Protein AF-A0A969G5J2-F1 (afdb_monomer_lite)

Sequence (304 aa):
MDTQKLTNYTLMGMFAFGSSTLIGLMVVGELSESLWFGVLNVPSTLVGVRLLEERVWYKDSHRLHRLNDKVTELEKLELQVYQSLESAHNLKEELEERTIYLNNECNYHLTKIQRISSHRHKLYQELETLQRSNQREQQTYERRLKEVAELEKRQAEINLQLSMKSAIAQTGETPHQIKELGHQLYLKQKQHQNLRQKFLALQKVKTKLEEDKLQLEEKVTDLQSREDQLKLTITNLQKKHLEMSTQVIKNHATLSQLANKITATEEHKTKITQDIRTLQQRKNSLLAEVKRHREKLDQIKASI

Secondary structure (DSSP, 8-state):
--HHHHHHHHHHHHHHHHHHHHHHHHHH--HHHHHHHHHHHHHHHHHHHHHHHHHHHHHHHHHHHHHHHHHHHHHHHHHHHHHHHHHHHHHHHHHHHHHHHHHHHHHHHHHHHHHHHHHHHHHHHHHHHHHHHHHHHHHHHHHHHHHHHHHHHHHHHHHHHHHHHHHHTTS---HHHHHHHHHHHHHHHHHHHHHHHHHHHHHHHHHHHHHHHHHHHHHHHHHHHHHHHHHHHHHHHHHHHHHHHHHHHHHHHHHHHHHHHHHHHHHHHHHHHHHHHHHHHHHHHHHHHHHHHHHHHHHHHH--

Radius of gyration: 62.91 Å; chains: 1; bounding box: 118×32×184 Å

Structure (mmCIF, N/CA/C/O backbone):
data_AF-A0A969G5J2-F1
#
_entry.id   AF-A0A969G5J2-F1
#
loop_
_atom_site.group_PDB
_atom_site.id
_atom_site.type_symbol
_atom_site.label_atom_id
_atom_site.label_alt_id
_atom_site.label_comp_id
_atom_site.label_asym_id
_atom_site.label_entity_id
_atom_site.label_seq_id
_atom_site.pdbx_PDB_ins_code
_atom_site.Cartn_x
_atom_site.Cartn_y
_atom_site.Cartn_z
_atom_site.occupancy
_atom_site.B_iso_or_equiv
_atom_site.auth_seq_id
_atom_site.auth_comp_id
_atom_site.auth_asym_id
_atom_site.auth_atom_id
_atom_site.pdbx_PDB_model_num
ATOM 1 N N . MET A 1 1 ? 55.473 17.913 -61.647 1.00 51.41 1 MET A N 1
ATOM 2 C CA . MET A 1 1 ? 54.773 17.003 -62.575 1.00 51.41 1 MET A CA 1
ATOM 3 C C . MET A 1 1 ? 55.454 15.657 -62.418 1.00 51.41 1 MET A C 1
ATOM 5 O O . MET A 1 1 ? 56.653 15.602 -62.657 1.00 51.41 1 MET A O 1
ATOM 9 N N . ASP A 1 2 ? 54.761 14.651 -61.879 1.00 60.97 2 ASP A N 1
ATOM 10 C CA . ASP A 1 2 ? 55.379 13.356 -61.555 1.00 60.97 2 ASP A CA 1
ATOM 11 C C . ASP A 1 2 ? 56.079 12.788 -62.791 1.00 60.97 2 ASP A C 1
ATOM 13 O O . ASP A 1 2 ? 55.444 12.620 -63.835 1.00 60.97 2 ASP A O 1
ATOM 17 N N . THR A 1 3 ? 57.376 12.501 -62.682 1.00 65.50 3 THR A N 1
ATOM 18 C CA . THR A 1 3 ? 58.204 11.988 -63.787 1.00 65.50 3 THR A CA 1
ATOM 19 C C . THR A 1 3 ? 57.594 10.731 -64.405 1.00 65.50 3 THR A C 1
ATOM 21 O O . THR A 1 3 ? 57.566 10.596 -65.623 1.00 65.50 3 THR A O 1
ATOM 24 N N . GLN A 1 4 ? 56.965 9.885 -63.585 1.00 63.62 4 GLN A N 1
ATOM 25 C CA . GLN A 1 4 ? 56.206 8.722 -64.042 1.00 63.62 4 GLN A CA 1
ATOM 26 C C . GLN A 1 4 ? 55.034 9.082 -64.962 1.00 63.62 4 GLN A C 1
ATOM 28 O O . GLN A 1 4 ? 54.790 8.380 -65.936 1.00 63.62 4 GLN A O 1
ATOM 33 N N . LYS A 1 5 ? 54.286 10.162 -64.706 1.00 61.16 5 LYS A N 1
ATOM 34 C CA . LYS A 1 5 ? 53.154 10.537 -65.572 1.00 61.16 5 LYS A CA 1
ATOM 35 C C . LYS A 1 5 ? 53.639 10.940 -66.960 1.00 61.16 5 LYS A C 1
ATOM 37 O O . LYS A 1 5 ? 53.034 10.540 -67.948 1.00 61.16 5 LYS A O 1
ATOM 42 N N . LEU A 1 6 ? 54.747 11.676 -67.033 1.00 73.06 6 LEU A N 1
ATOM 43 C CA . LEU A 1 6 ? 55.328 12.104 -68.303 1.00 73.06 6 LEU A CA 1
ATOM 44 C C . LEU A 1 6 ? 55.792 10.906 -69.148 1.00 73.06 6 LEU A C 1
ATOM 46 O O . LEU A 1 6 ? 55.492 10.861 -70.340 1.00 73.06 6 LEU A O 1
ATOM 50 N N . THR A 1 7 ? 56.438 9.912 -68.530 1.00 74.25 7 THR A N 1
ATOM 51 C CA . THR A 1 7 ? 56.872 8.683 -69.216 1.00 74.25 7 THR A CA 1
ATOM 52 C C . THR A 1 7 ? 55.688 7.920 -69.807 1.00 74.25 7 THR A C 1
ATOM 54 O O . THR A 1 7 ? 55.703 7.557 -70.979 1.00 74.25 7 THR A O 1
ATOM 57 N N . ASN A 1 8 ? 54.596 7.805 -69.050 1.00 71.50 8 ASN A N 1
ATOM 58 C CA . ASN A 1 8 ? 53.397 7.101 -69.502 1.00 71.50 8 ASN A CA 1
ATOM 59 C C . ASN A 1 8 ? 52.667 7.777 -70.652 1.00 71.50 8 ASN A C 1
ATOM 61 O O . ASN A 1 8 ? 52.218 7.111 -71.583 1.00 71.50 8 ASN A O 1
ATOM 65 N N . TYR A 1 9 ? 52.569 9.104 -70.603 1.00 71.94 9 TYR A N 1
ATOM 66 C CA . TYR A 1 9 ? 52.009 9.878 -71.703 1.00 71.94 9 TYR A CA 1
ATOM 67 C C . TYR A 1 9 ? 52.861 9.769 -72.965 1.00 71.94 9 TYR A C 1
ATOM 69 O O . TYR A 1 9 ? 52.320 9.676 -74.067 1.00 71.94 9 TYR A O 1
ATOM 77 N N . THR A 1 10 ? 54.181 9.727 -72.794 1.00 74.38 10 THR A N 1
ATOM 78 C CA . THR A 1 10 ? 55.126 9.595 -73.901 1.00 74.38 10 THR A CA 1
ATOM 79 C C . THR A 1 10 ? 54.985 8.234 -74.574 1.00 74.38 10 THR A C 1
ATOM 81 O O . THR A 1 10 ? 54.811 8.191 -75.792 1.00 74.38 10 THR A O 1
ATOM 84 N N . LEU A 1 11 ? 54.959 7.129 -73.820 1.00 78.31 11 LEU A N 1
ATOM 85 C CA . LEU A 1 11 ? 54.871 5.816 -74.457 1.00 78.31 11 LEU A CA 1
ATOM 86 C C . LEU A 1 11 ? 53.452 5.439 -74.914 1.00 78.31 11 LEU A C 1
ATOM 88 O O . LEU A 1 11 ? 53.325 4.838 -75.978 1.00 78.31 11 LEU A O 1
ATOM 92 N N . MET A 1 12 ? 52.372 5.900 -74.269 1.00 73.31 12 MET A N 1
ATOM 93 C CA . MET A 1 12 ? 51.031 5.829 -74.884 1.00 73.31 12 MET A CA 1
ATOM 94 C C . MET A 1 12 ? 50.962 6.607 -76.206 1.00 73.31 12 MET A C 1
ATOM 96 O O . MET A 1 12 ? 50.370 6.120 -77.168 1.00 73.31 12 MET A O 1
ATOM 100 N N . GLY A 1 13 ? 51.600 7.782 -76.281 1.00 72.38 13 GLY A N 1
ATOM 101 C CA . GLY A 1 13 ? 51.734 8.547 -77.522 1.00 72.38 13 GLY A CA 1
ATOM 102 C C . GLY A 1 13 ? 52.495 7.772 -78.599 1.00 72.38 13 GLY A C 1
ATOM 103 O O . GLY A 1 13 ? 52.029 7.678 -79.731 1.00 72.38 13 GLY A O 1
ATOM 104 N N . MET A 1 14 ? 53.612 7.136 -78.242 1.00 75.50 14 MET A N 1
ATOM 105 C CA . MET A 1 14 ? 54.379 6.286 -79.161 1.00 75.50 14 MET A CA 1
ATOM 106 C C . MET A 1 14 ? 53.588 5.054 -79.620 1.00 75.50 14 MET A C 1
ATOM 108 O O . MET A 1 14 ? 53.649 4.690 -80.793 1.00 75.50 14 MET A O 1
ATOM 112 N N . PHE A 1 15 ? 52.804 4.434 -78.737 1.00 76.38 15 PHE A N 1
ATOM 113 C CA . PHE A 1 15 ? 51.987 3.265 -79.067 1.00 76.38 15 PHE A CA 1
ATOM 114 C C . PHE A 1 15 ? 50.809 3.628 -79.982 1.00 76.38 15 PHE A C 1
ATOM 116 O O . PHE A 1 15 ? 50.532 2.926 -80.957 1.00 76.38 15 PHE A O 1
ATOM 123 N N . ALA A 1 16 ? 50.141 4.754 -79.718 1.00 72.31 16 ALA A N 1
ATOM 124 C CA . ALA A 1 16 ? 49.082 5.290 -80.572 1.00 72.31 16 ALA A CA 1
ATOM 125 C C . ALA A 1 16 ? 49.618 5.704 -81.950 1.00 72.31 16 ALA A C 1
ATOM 127 O O . ALA A 1 16 ? 48.997 5.396 -82.969 1.00 72.31 16 ALA A O 1
ATOM 128 N N . PHE A 1 17 ? 50.797 6.332 -81.987 1.00 73.31 17 PHE A N 1
ATOM 129 C CA . PHE A 1 17 ? 51.507 6.654 -83.221 1.00 73.31 17 PHE A CA 1
ATOM 130 C C . PHE A 1 17 ? 51.833 5.391 -84.022 1.00 73.31 17 PHE A C 1
ATOM 132 O O . PHE A 1 17 ? 51.473 5.295 -85.193 1.00 73.31 17 PHE A O 1
ATOM 139 N N . GLY A 1 18 ? 52.468 4.400 -83.388 1.00 72.19 18 GLY A N 1
ATOM 140 C CA . GLY A 1 18 ? 52.904 3.168 -84.043 1.00 72.19 18 GLY A CA 1
ATOM 141 C C . GLY A 1 18 ? 51.739 2.345 -84.585 1.00 72.19 18 GLY A C 1
ATOM 142 O O . GLY A 1 18 ? 51.756 1.949 -85.747 1.00 72.19 18 GLY A O 1
ATOM 143 N N . SER A 1 19 ? 50.690 2.149 -83.782 1.00 77.50 19 SER A N 1
ATOM 144 C CA . SER A 1 19 ? 49.494 1.409 -84.209 1.00 77.50 19 SER A CA 1
ATOM 145 C C . SER A 1 19 ? 48.727 2.127 -85.324 1.00 77.50 19 SER A C 1
ATOM 147 O O . SER A 1 19 ? 48.340 1.489 -86.300 1.00 77.50 19 SER A O 1
ATOM 149 N N . SER A 1 20 ? 48.573 3.452 -85.242 1.00 74.19 20 SER A N 1
ATOM 150 C CA . SER A 1 20 ? 47.891 4.241 -86.279 1.00 74.19 20 SER A CA 1
ATOM 151 C C . SER A 1 20 ? 48.678 4.295 -87.583 1.00 74.19 20 SER A C 1
ATOM 153 O O . SER A 1 20 ? 48.086 4.197 -88.653 1.00 74.19 20 SER A O 1
ATOM 155 N N . THR A 1 21 ? 50.006 4.397 -87.502 1.00 69.81 21 THR A N 1
ATOM 156 C CA . THR A 1 21 ? 50.885 4.364 -88.679 1.00 69.81 21 THR A CA 1
ATOM 157 C C . THR A 1 21 ? 50.814 2.998 -89.353 1.00 69.81 21 THR A C 1
ATOM 159 O O . THR A 1 21 ? 50.682 2.922 -90.566 1.00 69.81 21 THR A O 1
ATOM 162 N N . LEU A 1 22 ? 50.817 1.906 -88.581 1.00 71.25 22 LEU A N 1
ATOM 163 C CA . LEU A 1 22 ? 50.739 0.548 -89.123 1.00 71.25 22 LEU A CA 1
ATOM 164 C C . LEU A 1 22 ? 49.384 0.262 -89.793 1.00 71.25 22 LEU A C 1
ATOM 166 O O . LEU A 1 22 ? 49.342 -0.340 -90.863 1.00 71.25 22 LEU A O 1
ATOM 170 N N . ILE A 1 23 ? 48.285 0.749 -89.209 1.00 75.31 23 ILE A N 1
ATOM 171 C CA . ILE A 1 23 ? 46.948 0.673 -89.818 1.00 75.31 23 ILE A CA 1
ATOM 172 C C . ILE A 1 23 ? 46.877 1.547 -91.077 1.00 75.31 23 ILE A C 1
ATOM 174 O O . ILE A 1 23 ? 46.410 1.080 -92.112 1.00 75.31 23 ILE A O 1
ATOM 178 N N . GLY A 1 24 ? 47.380 2.784 -91.023 1.00 68.75 24 GLY A N 1
ATOM 179 C CA . GLY A 1 24 ? 47.449 3.674 -92.184 1.00 68.75 24 GLY A CA 1
ATOM 180 C C . GLY A 1 24 ? 48.256 3.065 -93.331 1.00 68.75 24 GLY A C 1
ATOM 181 O O . GLY A 1 24 ? 47.851 3.160 -94.485 1.00 68.75 24 GLY A O 1
ATOM 182 N N . LEU A 1 25 ? 49.341 2.355 -93.012 1.00 70.12 25 LEU A N 1
ATOM 183 C CA . LEU A 1 25 ? 50.179 1.662 -93.986 1.00 70.12 25 LEU A CA 1
ATOM 184 C C . LEU A 1 25 ? 49.438 0.492 -94.648 1.00 70.12 25 LEU A C 1
ATOM 186 O O . LEU A 1 25 ? 49.569 0.294 -95.850 1.00 70.12 25 LEU A O 1
ATOM 190 N N . MET A 1 26 ? 48.628 -0.257 -93.893 1.00 76.50 26 MET A N 1
ATOM 191 C CA . MET A 1 26 ? 47.808 -1.341 -94.451 1.00 76.50 26 MET A CA 1
ATOM 192 C C . MET A 1 26 ? 46.640 -0.845 -95.309 1.00 76.50 26 MET A C 1
ATOM 194 O O . MET A 1 26 ? 46.226 -1.549 -96.225 1.00 76.50 26 MET A O 1
ATOM 198 N N . VAL A 1 27 ? 46.092 0.335 -95.010 1.00 76.12 27 VAL A N 1
ATOM 199 C CA . VAL A 1 27 ? 44.908 0.873 -95.701 1.00 76.12 27 VAL A CA 1
ATOM 200 C C . VAL A 1 27 ? 45.281 1.691 -96.938 1.00 76.12 27 VAL A C 1
ATOM 202 O O . VAL A 1 27 ? 44.603 1.590 -97.956 1.00 76.12 27 VAL A O 1
ATOM 205 N N . VAL A 1 28 ? 46.339 2.498 -96.856 1.00 76.00 28 VAL A N 1
ATOM 206 C CA . VAL A 1 28 ? 46.717 3.473 -97.895 1.00 76.00 28 VAL A CA 1
ATOM 207 C C . VAL A 1 28 ? 47.939 3.009 -98.696 1.00 76.00 28 VAL A C 1
ATOM 209 O O . VAL A 1 28 ? 48.133 3.436 -99.828 1.00 76.00 28 VAL A O 1
ATOM 212 N N . GLY A 1 29 ? 48.757 2.101 -98.152 1.00 63.03 29 GLY A N 1
ATOM 213 C CA . GLY A 1 29 ? 49.922 1.521 -98.834 1.00 63.03 29 GLY A CA 1
ATOM 214 C C . GLY A 1 29 ? 51.148 2.439 -98.926 1.00 63.03 29 GLY A C 1
ATOM 215 O O . GLY A 1 29 ? 52.261 1.942 -99.092 1.00 63.03 29 GLY A O 1
ATOM 216 N N . GLU A 1 30 ? 50.982 3.755 -98.761 1.00 76.25 30 GLU A N 1
ATOM 217 C CA . GLU A 1 30 ? 52.069 4.736 -98.805 1.00 76.25 30 GLU A CA 1
ATOM 218 C C . GLU A 1 30 ? 52.538 5.175 -97.408 1.00 76.25 30 GLU A C 1
ATOM 220 O O . GLU A 1 30 ? 51.765 5.611 -96.549 1.00 76.25 30 GLU A O 1
ATOM 225 N N . LEU A 1 31 ? 53.855 5.091 -97.185 1.00 73.44 31 LEU A N 1
ATOM 226 C CA . LEU A 1 31 ? 54.477 5.373 -95.889 1.00 73.44 31 LEU A CA 1
ATOM 227 C C . LEU A 1 31 ? 54.288 6.836 -95.458 1.00 73.44 31 LEU A C 1
ATOM 229 O O . LEU A 1 31 ? 53.987 7.091 -94.293 1.00 73.44 31 LEU A O 1
ATOM 233 N N . SER A 1 32 ? 54.411 7.791 -96.382 1.00 74.69 32 SER A N 1
ATOM 234 C CA . SER A 1 32 ? 54.253 9.225 -96.102 1.00 74.69 32 SER A CA 1
ATOM 235 C C . SER A 1 32 ? 52.853 9.576 -95.610 1.00 74.69 32 SER A C 1
ATOM 237 O O . SER A 1 32 ? 52.720 10.312 -94.635 1.00 74.69 32 SER A O 1
ATOM 239 N N . GLU A 1 33 ? 51.812 9.026 -96.235 1.00 71.94 33 GLU A N 1
ATOM 240 C CA . GLU A 1 33 ? 50.424 9.280 -95.837 1.00 71.94 33 GLU A CA 1
ATOM 241 C C . GLU A 1 33 ? 50.069 8.553 -94.534 1.00 71.94 33 GLU A C 1
ATOM 243 O O . GLU A 1 33 ? 49.400 9.116 -93.667 1.00 71.94 33 GLU A O 1
ATOM 248 N N . SER A 1 34 ? 50.609 7.350 -94.313 1.00 67.44 34 SER A N 1
ATOM 249 C CA . SER A 1 34 ? 50.421 6.611 -93.057 1.00 67.44 34 SER A CA 1
ATOM 250 C C . SER A 1 34 ? 51.025 7.315 -91.832 1.00 67.44 34 SER A C 1
ATOM 252 O O . SER A 1 34 ? 50.431 7.300 -90.751 1.00 67.44 34 SER A O 1
ATOM 254 N N . LEU A 1 35 ? 52.170 7.988 -91.998 1.00 69.31 35 LEU A N 1
ATOM 255 C CA . LEU A 1 35 ? 52.815 8.761 -90.934 1.00 69.31 35 LEU A CA 1
ATOM 256 C C . LEU A 1 35 ? 51.954 9.958 -90.515 1.00 69.31 35 LEU A C 1
ATOM 258 O O . LEU A 1 35 ? 51.900 10.277 -89.327 1.00 69.31 35 LEU A O 1
ATOM 262 N N . TRP A 1 36 ? 51.223 10.575 -91.449 1.00 71.69 36 TRP A N 1
ATOM 263 C CA . TRP A 1 36 ? 50.279 11.650 -91.132 1.00 71.69 36 TRP A CA 1
ATOM 264 C C . TRP A 1 36 ? 49.114 11.169 -90.266 1.00 71.69 36 TRP A C 1
ATOM 266 O O . TRP A 1 36 ? 48.754 11.861 -89.313 1.00 71.69 36 TRP A O 1
ATOM 276 N N . PHE A 1 37 ? 48.583 9.967 -90.511 1.00 67.81 37 PHE A N 1
ATOM 277 C CA . PHE A 1 37 ? 47.588 9.354 -89.619 1.00 67.81 37 PHE A CA 1
ATOM 278 C C . PHE A 1 37 ? 48.152 9.098 -88.216 1.00 67.81 37 PHE A C 1
ATOM 280 O O . PHE A 1 37 ? 47.464 9.335 -87.221 1.00 67.81 37 PHE A O 1
ATOM 287 N N . GLY A 1 38 ? 49.420 8.684 -88.124 1.00 64.62 38 GLY A N 1
ATOM 288 C CA . GLY A 1 38 ? 50.151 8.587 -86.861 1.00 64.62 38 GLY A CA 1
ATOM 289 C C . GLY A 1 38 ? 50.222 9.925 -86.123 1.00 64.62 38 GLY A C 1
ATOM 290 O O . GLY A 1 38 ? 49.816 10.010 -84.963 1.00 64.62 38 GLY A O 1
ATOM 291 N N . VAL A 1 39 ? 50.690 10.985 -86.790 1.00 72.06 39 VAL A N 1
ATOM 292 C CA . VAL A 1 39 ? 50.836 12.328 -86.196 1.00 72.06 39 VAL A CA 1
ATOM 293 C C . VAL A 1 39 ? 49.484 12.904 -85.766 1.00 72.06 39 VAL A C 1
ATOM 295 O O . VAL A 1 39 ? 49.396 13.496 -84.692 1.00 72.06 39 VAL A O 1
ATOM 298 N N . LEU A 1 40 ? 48.424 12.710 -86.555 1.00 71.50 40 LEU A N 1
ATOM 299 C CA . LEU A 1 40 ? 47.093 13.251 -86.262 1.00 71.50 40 LEU A CA 1
ATOM 300 C C . LEU A 1 40 ? 46.417 12.551 -85.066 1.00 71.50 40 LEU A C 1
ATOM 302 O O . LEU A 1 40 ? 45.703 13.190 -84.289 1.00 71.50 40 LEU A O 1
ATOM 306 N N . ASN A 1 41 ? 46.661 11.250 -84.878 1.00 67.44 41 ASN A N 1
ATOM 307 C CA . ASN A 1 41 ? 46.026 10.467 -83.814 1.00 67.44 41 ASN A CA 1
ATOM 308 C C . ASN A 1 41 ? 46.680 10.634 -82.438 1.00 67.44 41 ASN A C 1
ATOM 310 O O . ASN A 1 41 ? 46.012 10.426 -81.420 1.00 67.44 41 ASN A O 1
ATOM 314 N N . VAL A 1 42 ? 47.949 11.044 -82.369 1.00 68.88 42 VAL A N 1
ATOM 315 C CA . VAL A 1 42 ? 48.655 11.250 -81.092 1.00 68.88 42 VAL A CA 1
ATOM 316 C C . VAL A 1 42 ? 47.994 12.343 -80.232 1.00 68.88 42 VAL A C 1
ATOM 318 O O . VAL A 1 42 ? 47.660 12.046 -79.081 1.00 68.88 42 VAL A O 1
ATOM 321 N N . PRO A 1 43 ? 47.702 13.559 -80.744 1.00 69.38 43 PRO A N 1
ATOM 322 C CA . PRO A 1 43 ? 46.967 14.580 -79.994 1.00 69.38 43 PRO A CA 1
ATOM 323 C C . PRO A 1 43 ? 45.566 14.123 -79.576 1.00 69.38 43 PRO A C 1
ATOM 325 O O . PRO A 1 43 ? 45.166 14.348 -78.435 1.00 69.38 43 PRO A O 1
ATOM 328 N N . SER A 1 44 ? 44.837 13.440 -80.468 1.00 66.88 44 SER A N 1
ATOM 329 C CA . SER A 1 44 ? 43.483 12.935 -80.195 1.00 66.88 44 SER A CA 1
ATOM 330 C C . SER A 1 44 ? 43.476 11.914 -79.050 1.00 66.88 44 SER A C 1
ATOM 332 O O . SER A 1 44 ? 42.663 11.998 -78.127 1.00 66.88 44 SER A O 1
ATOM 334 N N . THR A 1 45 ? 44.454 11.006 -79.036 1.00 68.31 45 THR A N 1
ATOM 335 C CA . THR A 1 45 ? 44.600 9.986 -77.989 1.00 68.31 45 THR A CA 1
ATOM 336 C C . THR A 1 45 ? 45.024 10.605 -76.656 1.00 68.31 45 THR A C 1
ATOM 338 O O . THR A 1 45 ? 44.469 10.258 -75.615 1.00 68.31 45 THR A O 1
ATOM 341 N N . LEU A 1 46 ? 45.942 11.577 -76.670 1.00 68.06 46 LEU A N 1
ATOM 342 C CA . LEU A 1 46 ? 46.349 12.322 -75.472 1.00 68.06 46 LEU A CA 1
ATOM 343 C C . LEU A 1 46 ? 45.180 13.100 -74.846 1.00 68.06 46 LEU A C 1
ATOM 345 O O . LEU A 1 46 ? 44.999 13.060 -73.627 1.00 68.06 46 LEU A O 1
ATOM 349 N N . VAL A 1 47 ? 44.352 13.760 -75.663 1.00 72.00 47 VAL A N 1
ATOM 350 C CA . VAL A 1 47 ? 43.131 14.441 -75.197 1.00 72.00 47 VAL A CA 1
ATOM 351 C C . VAL A 1 47 ? 42.117 13.429 -74.655 1.00 72.00 47 VAL A C 1
ATOM 353 O O . VAL A 1 47 ? 41.542 13.654 -73.589 1.00 72.00 47 VAL A O 1
ATOM 356 N N . GLY A 1 48 ? 41.946 12.283 -75.320 1.00 67.25 48 GLY A N 1
ATOM 357 C CA . GLY A 1 48 ? 41.072 11.199 -74.866 1.00 67.25 48 GLY A CA 1
ATOM 358 C C . GLY A 1 48 ? 41.473 10.619 -73.505 1.00 67.25 48 GLY A C 1
ATOM 359 O O . GLY A 1 48 ? 40.618 10.449 -72.635 1.00 67.25 48 GLY A O 1
ATOM 360 N N . VAL A 1 49 ? 42.768 10.376 -73.277 1.00 67.81 49 VAL A N 1
ATOM 361 C CA . VAL A 1 49 ? 43.292 9.878 -71.991 1.00 67.81 49 VAL A CA 1
ATOM 362 C C . VAL A 1 49 ? 43.099 10.912 -70.882 1.00 67.81 49 VAL A C 1
ATOM 364 O O . VAL A 1 49 ? 42.659 10.553 -69.791 1.00 67.81 49 VAL A O 1
ATOM 367 N N . ARG A 1 50 ? 43.342 12.198 -71.159 1.00 69.56 50 ARG A N 1
ATOM 368 C CA . ARG A 1 50 ? 43.142 13.274 -70.178 1.00 69.56 50 ARG A CA 1
ATOM 369 C C . ARG A 1 50 ? 41.668 13.444 -69.789 1.00 69.56 50 ARG A C 1
ATOM 371 O O . ARG A 1 50 ? 41.364 13.580 -68.607 1.00 69.56 50 ARG A O 1
ATOM 378 N N . LEU A 1 51 ? 40.750 13.356 -70.755 1.00 64.75 51 LEU A N 1
ATOM 379 C CA . LEU A 1 51 ? 39.302 13.390 -70.501 1.00 64.75 51 LEU A CA 1
ATOM 380 C C . LEU A 1 51 ? 38.815 12.163 -69.713 1.00 64.75 51 LEU A C 1
ATOM 382 O O . LEU A 1 51 ? 37.913 12.275 -68.877 1.00 64.75 51 LEU A O 1
ATOM 386 N N . LEU A 1 52 ? 39.404 10.988 -69.950 1.00 63.09 52 LEU A N 1
ATOM 387 C CA . LEU A 1 52 ? 39.128 9.786 -69.161 1.00 63.09 52 LEU A CA 1
ATOM 388 C C . LEU A 1 52 ? 39.664 9.913 -67.725 1.00 63.09 52 LEU A C 1
ATOM 390 O O . LEU A 1 52 ? 38.950 9.535 -66.795 1.00 63.09 52 LEU A O 1
ATOM 394 N N . GLU A 1 53 ? 40.856 10.488 -67.525 1.00 66.38 53 GLU A N 1
ATOM 395 C CA . GLU A 1 53 ? 41.429 10.746 -66.193 1.00 66.38 53 GLU A CA 1
ATOM 396 C C . GLU A 1 53 ? 40.556 11.735 -65.396 1.00 66.38 53 GLU A C 1
ATOM 398 O O . GLU A 1 53 ? 40.214 11.457 -64.244 1.00 66.38 53 GLU A O 1
ATOM 403 N N . GLU A 1 54 ? 40.087 12.825 -66.017 1.00 66.94 54 GLU A N 1
ATOM 404 C CA . GLU A 1 54 ? 39.166 13.781 -65.379 1.00 66.94 54 GLU A CA 1
ATOM 405 C C . GLU A 1 54 ? 37.815 13.150 -65.025 1.00 66.94 54 GLU A C 1
ATOM 407 O O . GLU A 1 54 ? 37.287 13.383 -63.935 1.00 66.94 54 GLU A O 1
ATOM 412 N N . ARG A 1 55 ? 37.258 12.296 -65.894 1.00 65.81 55 ARG A N 1
ATOM 413 C CA . ARG A 1 55 ? 35.980 11.617 -65.622 1.00 65.81 55 ARG A CA 1
ATOM 414 C C . ARG A 1 55 ? 36.096 10.619 -64.466 1.00 65.81 55 ARG A C 1
ATOM 416 O O . ARG A 1 55 ? 35.169 10.515 -63.658 1.00 65.81 55 ARG A O 1
ATOM 423 N N . VAL A 1 56 ? 37.206 9.886 -64.377 1.00 68.19 56 VAL A N 1
ATOM 424 C CA . VAL A 1 56 ? 37.472 8.955 -63.267 1.00 68.19 56 VAL A CA 1
ATOM 425 C C . VAL A 1 56 ? 37.671 9.727 -61.964 1.00 68.19 56 VAL A C 1
ATOM 427 O O . VAL A 1 56 ? 37.025 9.398 -60.970 1.00 68.19 56 VAL A O 1
ATOM 430 N N . TRP A 1 57 ? 38.453 10.810 -61.985 1.00 72.12 57 TRP A N 1
ATOM 431 C CA . TRP A 1 57 ? 38.649 11.674 -60.820 1.00 72.12 57 TRP A CA 1
ATOM 432 C C . TRP A 1 57 ? 37.336 12.290 -60.328 1.00 72.12 57 TRP A C 1
ATOM 434 O O . TRP A 1 57 ? 37.044 12.259 -59.134 1.00 72.12 57 TRP A O 1
ATOM 444 N N . TYR A 1 58 ? 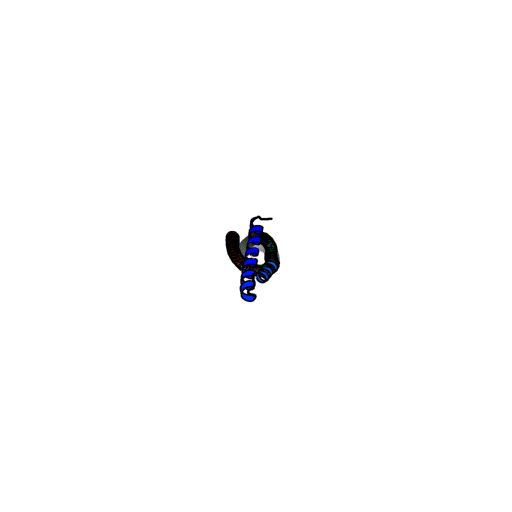36.492 12.772 -61.241 1.00 71.88 58 TYR A N 1
ATOM 445 C CA . TYR A 1 58 ? 35.185 13.331 -60.903 1.00 71.88 58 TYR A CA 1
ATOM 446 C C . TYR A 1 58 ? 34.267 12.281 -60.260 1.00 71.88 58 TYR A C 1
ATOM 448 O O . TYR A 1 58 ? 33.637 12.534 -59.231 1.00 71.88 58 TYR A O 1
ATOM 456 N N . LYS A 1 59 ? 34.225 11.065 -60.820 1.00 71.25 59 LYS A N 1
ATOM 457 C CA . LYS A 1 59 ? 33.418 9.960 -60.285 1.00 71.25 59 LYS A CA 1
ATOM 458 C C . LYS A 1 59 ? 33.892 9.520 -58.897 1.00 71.25 59 LYS A C 1
ATOM 460 O O . LYS A 1 59 ? 33.054 9.266 -58.027 1.00 71.25 59 LYS A O 1
ATOM 465 N N . ASP A 1 60 ? 35.202 9.458 -58.683 1.00 70.62 60 ASP A N 1
ATOM 466 C CA . ASP A 1 60 ? 35.789 9.080 -57.397 1.00 70.62 60 ASP A CA 1
ATOM 467 C C . ASP A 1 60 ? 35.646 10.191 -56.351 1.00 70.62 60 ASP A C 1
ATOM 469 O O . ASP A 1 60 ? 35.295 9.901 -55.207 1.00 70.62 60 ASP A O 1
ATOM 473 N N . SER A 1 61 ? 35.785 11.460 -56.741 1.00 72.44 61 SER A N 1
ATOM 474 C CA . SER A 1 61 ? 35.537 12.616 -55.871 1.00 72.44 61 SER A CA 1
ATOM 475 C C . SER A 1 61 ? 34.086 12.649 -55.373 1.00 72.44 61 SER A C 1
ATOM 477 O O . SER A 1 61 ? 33.843 12.759 -54.169 1.00 72.44 61 SER A O 1
ATOM 479 N N . HIS A 1 62 ? 33.109 12.412 -56.257 1.00 77.62 62 HIS A N 1
ATOM 480 C CA . HIS A 1 62 ? 31.688 12.287 -55.889 1.00 77.62 62 HIS A CA 1
ATOM 481 C C . HIS A 1 62 ? 31.383 11.093 -54.994 1.00 77.62 62 HIS A C 1
ATOM 483 O O . HIS A 1 62 ? 30.433 11.101 -54.209 1.00 77.62 62 HIS A O 1
ATOM 489 N N . ARG A 1 63 ? 32.137 10.005 -55.144 1.00 75.25 63 ARG A N 1
ATOM 490 C CA . ARG A 1 63 ? 32.004 8.844 -54.266 1.00 75.25 63 ARG A CA 1
ATOM 491 C C . ARG A 1 63 ? 32.561 9.151 -52.879 1.00 75.25 63 ARG A C 1
ATOM 493 O O . ARG A 1 63 ? 31.958 8.728 -51.898 1.00 75.25 63 ARG A O 1
ATOM 500 N N . LEU A 1 64 ? 33.664 9.892 -52.810 1.00 76.81 64 LEU A N 1
ATOM 501 C CA . LEU A 1 64 ? 34.305 10.298 -51.564 1.00 76.81 64 LEU A CA 1
ATOM 502 C C . LEU A 1 64 ? 33.441 11.295 -50.784 1.00 76.81 64 LEU A C 1
ATOM 504 O O . LEU A 1 64 ? 33.243 11.083 -49.594 1.00 76.81 64 LEU A O 1
ATOM 508 N N . HIS A 1 65 ? 32.830 12.279 -51.454 1.00 84.69 65 HIS A N 1
ATOM 509 C CA . HIS A 1 65 ? 31.870 13.198 -50.825 1.00 84.69 65 HIS A CA 1
ATOM 510 C C . HIS A 1 65 ? 30.675 12.441 -50.238 1.00 84.69 65 HIS A C 1
ATOM 512 O O . HIS A 1 65 ? 30.415 12.543 -49.048 1.00 84.69 65 HIS A O 1
ATOM 518 N N . ARG A 1 66 ? 30.046 11.547 -51.016 1.00 84.75 66 ARG A N 1
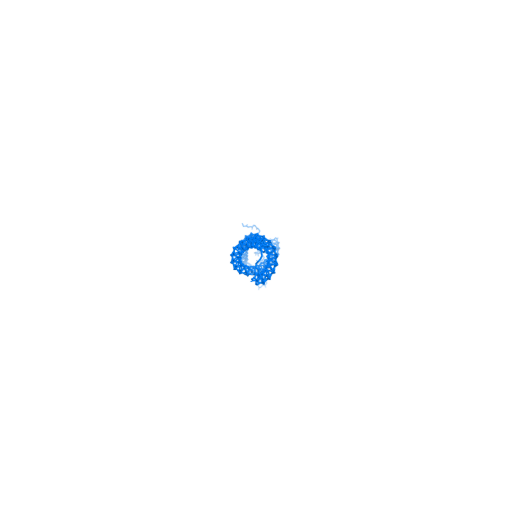ATOM 519 C CA . ARG A 1 66 ? 28.939 10.707 -50.519 1.00 84.75 66 ARG A CA 1
ATOM 520 C C . ARG A 1 66 ? 29.324 9.794 -49.355 1.00 84.75 66 ARG A C 1
ATOM 522 O O . ARG A 1 66 ? 28.476 9.455 -48.536 1.00 84.75 66 ARG A O 1
ATOM 529 N N . LEU A 1 67 ? 30.567 9.315 -49.316 1.00 82.75 67 LEU A N 1
ATOM 530 C CA . LEU A 1 67 ? 31.079 8.539 -48.184 1.00 82.75 67 LEU A CA 1
ATOM 531 C C . LEU A 1 67 ? 31.274 9.425 -46.954 1.00 82.75 67 LEU A C 1
ATOM 533 O O . LEU A 1 67 ? 30.941 8.985 -45.860 1.00 82.75 67 LEU A O 1
ATOM 537 N N . ASN A 1 68 ? 31.770 10.647 -47.137 1.00 83.69 68 ASN A N 1
ATOM 538 C CA . ASN A 1 68 ? 31.955 11.611 -46.060 1.00 83.69 68 ASN A CA 1
ATOM 539 C C . ASN A 1 68 ? 30.609 12.046 -45.462 1.00 83.69 68 ASN A C 1
ATOM 541 O O . ASN A 1 68 ? 30.447 11.988 -44.250 1.00 83.69 68 ASN A O 1
ATOM 545 N N . ASP A 1 69 ? 29.614 12.334 -46.306 1.00 90.06 69 ASP A N 1
ATOM 546 C CA . ASP A 1 69 ? 28.252 12.670 -45.870 1.00 90.06 69 ASP A CA 1
ATOM 547 C C . ASP A 1 69 ? 27.651 11.556 -45.002 1.00 90.06 69 ASP A C 1
ATOM 549 O O . ASP A 1 69 ? 27.067 11.815 -43.952 1.00 90.06 69 ASP A O 1
ATOM 553 N N . LYS A 1 70 ? 27.858 10.294 -45.400 1.00 85.94 70 LYS A N 1
ATOM 554 C CA . LYS A 1 70 ? 27.425 9.130 -44.615 1.00 85.94 70 LYS A CA 1
ATOM 555 C C . LYS A 1 70 ? 28.174 8.983 -43.295 1.00 85.94 70 LYS A C 1
ATOM 557 O O . LYS A 1 70 ? 27.577 8.525 -42.328 1.00 85.94 70 LYS A O 1
ATOM 562 N N . VAL A 1 71 ? 29.465 9.315 -43.246 1.00 83.88 71 VAL A N 1
ATOM 563 C CA . VAL A 1 71 ? 30.229 9.312 -41.987 1.00 83.88 71 VAL A CA 1
ATOM 564 C C . VAL A 1 71 ? 29.652 10.360 -41.040 1.00 83.88 71 VAL A C 1
ATOM 566 O O . VAL A 1 71 ? 29.335 10.019 -39.907 1.00 83.88 71 VAL A O 1
ATOM 569 N N . THR A 1 72 ? 29.397 11.577 -41.520 1.00 88.38 72 THR A N 1
ATOM 570 C CA . THR A 1 72 ? 28.786 12.643 -40.712 1.00 88.38 72 THR A CA 1
ATOM 571 C C . THR A 1 72 ? 27.368 12.289 -40.249 1.00 88.38 72 THR A C 1
ATOM 573 O O . THR A 1 72 ? 26.985 12.587 -39.118 1.00 88.38 72 THR A O 1
ATOM 576 N N . GLU A 1 73 ? 26.572 11.620 -41.087 1.00 88.56 73 GLU A N 1
ATOM 577 C CA . GLU A 1 73 ? 25.249 11.119 -40.695 1.00 88.56 73 GLU A CA 1
ATOM 578 C C . GLU A 1 73 ? 25.346 10.055 -39.590 1.00 88.56 73 GLU A C 1
ATOM 580 O O . GLU A 1 73 ? 24.601 10.115 -38.611 1.00 88.56 73 GLU A O 1
ATOM 585 N N . LEU A 1 74 ? 26.291 9.116 -39.707 1.00 86.31 74 LEU A N 1
ATOM 586 C CA . LEU A 1 74 ? 26.533 8.095 -38.685 1.00 86.31 74 LEU A CA 1
ATOM 587 C C . LEU A 1 74 ? 27.029 8.701 -37.367 1.00 86.31 74 LEU A C 1
ATOM 589 O O . LEU A 1 74 ? 26.545 8.293 -36.318 1.00 86.31 74 LEU A O 1
ATOM 593 N N . GLU A 1 75 ? 27.913 9.699 -37.406 1.00 85.38 75 GLU A N 1
ATOM 594 C CA . GLU A 1 75 ? 28.365 10.437 -36.215 1.00 85.38 75 GLU A CA 1
ATOM 595 C C . GLU A 1 75 ? 27.196 11.147 -35.516 1.00 85.38 75 GLU A C 1
ATOM 597 O O . GLU A 1 75 ? 27.079 11.133 -34.289 1.00 85.38 75 GLU A O 1
ATOM 602 N N . LYS A 1 76 ? 26.268 11.725 -36.290 1.00 92.81 76 LYS A N 1
ATOM 603 C CA . LYS A 1 76 ? 25.055 12.342 -35.742 1.00 92.81 76 LYS A CA 1
ATOM 604 C C . LYS A 1 76 ? 24.134 11.310 -35.089 1.00 92.81 76 LYS A C 1
ATOM 606 O O . LYS A 1 76 ? 23.591 11.579 -34.018 1.00 92.81 76 LYS A O 1
ATOM 611 N N . LEU A 1 77 ? 23.944 10.151 -35.720 1.00 90.81 77 LEU A N 1
ATOM 612 C CA . LEU A 1 77 ? 23.153 9.056 -35.152 1.00 90.81 77 LEU A CA 1
ATOM 613 C C . LEU A 1 77 ? 23.805 8.497 -33.882 1.00 90.81 77 LEU A C 1
ATOM 615 O O . LEU A 1 77 ? 23.104 8.246 -32.907 1.00 90.81 77 LEU A O 1
ATOM 619 N N . GLU A 1 78 ? 25.130 8.355 -33.860 1.00 84.25 78 GLU A N 1
ATOM 620 C CA . GLU A 1 78 ? 25.884 7.942 -32.675 1.00 84.25 78 GLU A CA 1
ATOM 621 C C . GLU A 1 78 ? 25.653 8.911 -31.507 1.00 84.25 78 GLU A C 1
ATOM 623 O O . GLU A 1 78 ? 25.303 8.478 -30.408 1.00 84.25 78 GLU A O 1
ATOM 628 N N . LEU A 1 79 ? 25.732 10.223 -31.753 1.00 93.06 79 LEU A N 1
ATOM 629 C CA . LEU A 1 79 ? 25.445 11.238 -30.737 1.00 93.06 79 LEU A CA 1
ATOM 630 C C . LEU A 1 79 ? 24.004 11.140 -30.209 1.00 93.06 79 LEU A C 1
ATOM 632 O O . LEU A 1 79 ? 23.782 11.220 -29.001 1.00 93.06 79 LEU A O 1
ATOM 636 N N . GLN A 1 80 ? 23.025 10.932 -31.094 1.00 91.12 80 GLN A N 1
ATOM 637 C CA . GLN A 1 80 ? 21.625 10.750 -30.696 1.00 91.12 80 GLN A CA 1
ATOM 638 C C . GLN A 1 80 ? 21.429 9.495 -29.841 1.00 91.12 80 GLN A C 1
ATOM 640 O O . GLN A 1 80 ? 20.672 9.527 -28.869 1.00 91.12 80 GLN A O 1
ATOM 645 N N . VAL A 1 81 ? 22.129 8.403 -30.160 1.00 90.31 81 VAL A N 1
ATOM 646 C CA . VAL A 1 81 ? 22.091 7.176 -29.358 1.00 90.31 81 VAL A CA 1
ATOM 647 C C . VAL A 1 81 ? 22.673 7.429 -27.969 1.00 90.31 81 VAL A C 1
ATOM 649 O O . VAL A 1 81 ? 22.022 7.057 -26.995 1.00 90.31 81 VAL A O 1
ATOM 652 N N . TYR A 1 82 ? 23.816 8.111 -27.842 1.00 91.44 82 TYR A N 1
ATOM 653 C CA . TYR A 1 82 ? 24.377 8.453 -26.527 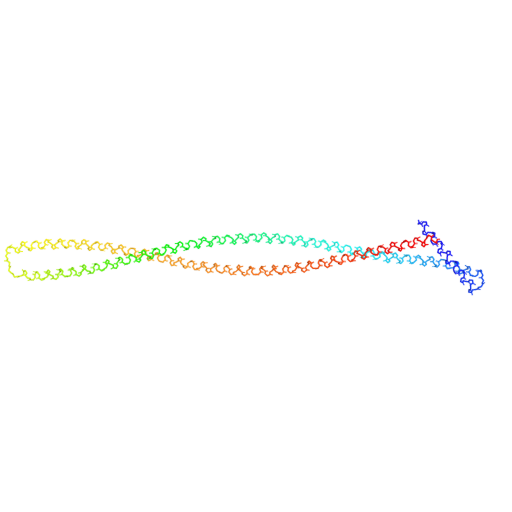1.00 91.44 82 TYR A CA 1
ATOM 654 C C . TYR A 1 82 ? 23.438 9.330 -25.695 1.00 91.44 82 TYR A C 1
ATOM 656 O O . TYR A 1 82 ? 23.198 9.018 -24.532 1.00 91.44 82 TYR A O 1
ATOM 664 N N . GLN A 1 83 ? 22.835 10.357 -26.298 1.00 91.31 83 GLN A N 1
ATOM 665 C CA . GLN A 1 83 ? 21.848 11.204 -25.616 1.00 91.31 83 GLN A CA 1
ATOM 666 C C . GLN A 1 83 ? 20.624 10.400 -25.160 1.00 91.31 83 GLN A C 1
ATOM 668 O O . GLN A 1 83 ? 20.137 10.570 -24.042 1.00 91.31 83 GLN A O 1
ATOM 673 N N . SER A 1 84 ? 20.136 9.486 -26.004 1.00 90.06 84 SER A N 1
ATOM 674 C CA . SER A 1 84 ? 19.022 8.611 -25.636 1.00 90.06 84 SER A CA 1
ATOM 675 C C . SER A 1 84 ? 19.396 7.657 -24.498 1.00 90.06 84 SER A C 1
ATOM 677 O O . SER A 1 84 ? 18.597 7.460 -23.583 1.00 90.06 84 SER A O 1
ATOM 679 N N . LEU A 1 85 ? 20.623 7.127 -24.502 1.00 90.94 85 LEU A N 1
ATOM 680 C CA . LEU A 1 85 ? 21.134 6.226 -23.475 1.00 90.94 85 LEU A CA 1
ATOM 681 C C . LEU A 1 85 ? 21.276 6.940 -22.127 1.00 90.94 85 LEU A C 1
ATOM 683 O O . LEU A 1 85 ? 20.864 6.394 -21.108 1.00 90.94 85 LEU A O 1
ATOM 687 N N . GLU A 1 86 ? 21.792 8.167 -22.127 1.00 91.94 86 GLU A N 1
ATOM 688 C CA . GLU A 1 86 ? 21.889 9.013 -20.935 1.00 91.94 86 GLU A CA 1
ATOM 689 C C . GLU A 1 86 ? 20.498 9.337 -20.372 1.00 91.94 86 GLU A C 1
ATOM 691 O O . GLU A 1 86 ? 20.248 9.154 -19.183 1.00 91.94 86 GLU A O 1
ATOM 696 N N . SER A 1 87 ? 19.539 9.703 -21.232 1.00 92.06 87 SER A N 1
ATOM 697 C CA . SER A 1 87 ? 18.157 9.945 -20.798 1.00 92.06 87 SER A CA 1
ATOM 698 C C . SER A 1 87 ? 17.492 8.697 -20.204 1.00 92.06 87 SER A C 1
ATOM 700 O O . SER A 1 87 ? 16.773 8.788 -19.208 1.00 92.06 87 SER A O 1
ATOM 702 N N . ALA A 1 88 ? 17.766 7.518 -20.774 1.00 88.50 88 ALA A N 1
ATOM 703 C CA . ALA A 1 88 ? 17.270 6.248 -20.263 1.00 88.50 88 ALA A CA 1
ATOM 704 C C . ALA A 1 88 ? 17.921 5.885 -18.922 1.00 88.50 88 ALA A C 1
ATOM 706 O O . ALA A 1 88 ? 17.253 5.316 -18.059 1.00 88.50 88 ALA A O 1
ATOM 707 N N . HIS A 1 89 ? 19.197 6.230 -18.730 1.00 91.62 89 HIS A N 1
ATOM 708 C CA . HIS A 1 89 ? 19.896 6.033 -17.467 1.00 91.62 89 HIS A CA 1
ATOM 709 C C . HIS A 1 89 ? 19.306 6.907 -16.356 1.00 91.62 89 HIS A C 1
ATOM 711 O O . HIS A 1 89 ? 18.923 6.370 -15.321 1.00 91.62 89 HIS A O 1
ATOM 717 N N . ASN A 1 90 ? 19.107 8.200 -16.617 1.00 92.75 90 ASN A N 1
ATOM 718 C CA . ASN A 1 90 ? 18.500 9.126 -15.657 1.00 92.75 90 ASN A CA 1
ATOM 719 C C . ASN A 1 90 ? 17.076 8.694 -15.275 1.00 92.75 90 ASN A C 1
ATOM 721 O O . ASN A 1 90 ? 16.710 8.684 -14.103 1.00 92.75 90 ASN A O 1
ATOM 725 N N . LEU A 1 91 ? 16.275 8.266 -16.258 1.00 93.25 91 LEU A N 1
ATOM 726 C CA . LEU A 1 91 ? 14.926 7.758 -16.001 1.00 93.25 91 LEU A CA 1
ATOM 727 C C . LEU A 1 91 ? 14.949 6.459 -15.185 1.00 93.25 91 LEU A C 1
ATOM 729 O O . LEU A 1 91 ? 14.071 6.232 -14.353 1.00 93.25 91 LEU A O 1
ATOM 733 N N . LYS A 1 92 ? 15.944 5.595 -15.407 1.00 92.56 92 LYS A N 1
ATOM 734 C CA . LYS A 1 92 ? 16.134 4.386 -14.603 1.00 92.56 92 LYS A CA 1
ATOM 735 C C . LYS A 1 92 ? 16.449 4.741 -13.147 1.00 92.56 92 LYS A C 1
ATOM 737 O O . LYS A 1 92 ? 15.832 4.154 -12.264 1.00 92.56 92 LYS A O 1
ATOM 742 N N . GLU A 1 93 ? 17.348 5.691 -12.903 1.00 92.50 93 GLU A N 1
ATOM 743 C CA . GLU A 1 93 ? 17.678 6.154 -11.547 1.00 92.50 93 GLU A CA 1
ATOM 744 C C . GLU A 1 93 ? 16.453 6.751 -10.841 1.00 92.50 93 GLU A C 1
ATOM 746 O O . GLU A 1 93 ? 16.132 6.349 -9.723 1.00 92.50 93 GLU A O 1
ATOM 751 N N . GLU A 1 94 ? 15.680 7.603 -11.523 1.00 92.81 94 GLU A N 1
ATOM 752 C CA . GLU A 1 94 ? 14.437 8.171 -10.977 1.00 92.81 94 GLU A CA 1
ATOM 753 C C . GLU A 1 94 ? 13.424 7.074 -10.590 1.00 92.81 94 GLU A C 1
ATOM 755 O O . GLU A 1 94 ? 12.767 7.134 -9.543 1.00 92.81 94 GLU A O 1
ATOM 760 N N . LEU A 1 95 ? 13.299 6.027 -11.414 1.00 91.25 95 LEU A N 1
ATOM 761 C CA . LEU A 1 95 ? 12.434 4.885 -11.114 1.00 91.25 95 LEU A CA 1
ATOM 762 C C . LEU A 1 95 ? 12.950 4.046 -9.938 1.00 91.25 95 LEU A C 1
ATOM 764 O O . LEU A 1 95 ? 12.135 3.551 -9.150 1.00 91.25 95 LEU A O 1
ATOM 768 N N . GLU A 1 96 ? 14.264 3.879 -9.795 1.00 91.56 96 GLU A N 1
ATOM 769 C CA . GLU A 1 96 ? 14.876 3.185 -8.657 1.00 91.56 96 GLU A CA 1
ATOM 770 C C . GLU A 1 96 ? 14.627 3.953 -7.350 1.00 91.56 96 GLU A C 1
ATOM 772 O O . GLU A 1 96 ? 14.125 3.368 -6.384 1.00 91.56 96 GLU A O 1
ATOM 777 N N . GLU A 1 97 ? 14.841 5.271 -7.334 1.00 92.56 97 GLU A N 1
ATOM 778 C CA . GLU A 1 97 ? 14.541 6.133 -6.182 1.00 92.56 97 GLU A CA 1
ATOM 779 C C . GLU A 1 97 ? 13.062 6.068 -5.791 1.00 92.56 97 GLU A C 1
ATOM 781 O O . GLU A 1 97 ? 12.710 5.877 -4.620 1.00 92.56 97 GLU A O 1
ATOM 786 N N . ARG A 1 98 ? 12.165 6.150 -6.780 1.00 91.31 98 ARG A N 1
ATOM 787 C CA . ARG A 1 98 ? 10.721 6.063 -6.546 1.00 91.31 98 ARG A CA 1
ATOM 788 C C . ARG A 1 98 ? 10.301 4.694 -6.017 1.00 91.31 98 ARG A C 1
ATOM 790 O O . ARG A 1 98 ? 9.394 4.612 -5.187 1.00 91.31 98 ARG A O 1
ATOM 797 N N . THR A 1 99 ? 10.956 3.625 -6.462 1.00 89.50 99 THR A N 1
ATOM 798 C CA . THR A 1 99 ? 10.719 2.264 -5.961 1.00 89.50 99 TH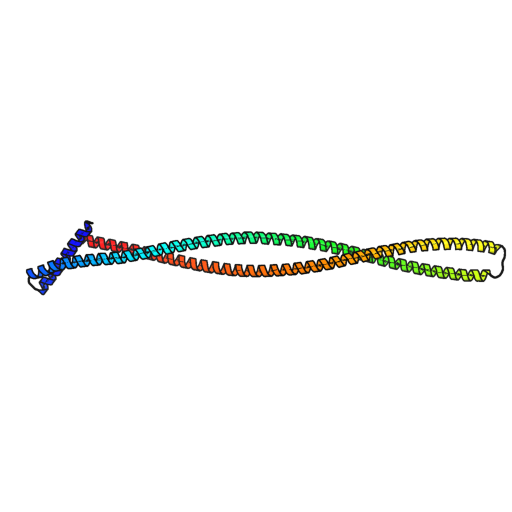R A CA 1
ATOM 799 C C . THR A 1 99 ? 11.137 2.141 -4.499 1.00 89.50 99 THR A C 1
ATOM 801 O O . THR A 1 99 ? 10.373 1.610 -3.689 1.00 89.50 99 THR A O 1
ATOM 804 N N . ILE A 1 100 ? 12.298 2.690 -4.130 1.00 91.94 100 ILE A N 1
ATOM 805 C CA . ILE A 1 100 ? 12.771 2.731 -2.739 1.00 91.94 100 ILE A CA 1
ATOM 806 C C . ILE A 1 100 ? 11.787 3.517 -1.861 1.00 91.94 100 ILE A C 1
ATOM 808 O O . ILE A 1 100 ? 11.393 3.034 -0.796 1.00 91.94 100 ILE A O 1
ATOM 812 N N . TYR A 1 101 ? 11.333 4.688 -2.318 1.00 92.88 101 TYR A N 1
ATOM 813 C CA . TYR A 1 101 ? 10.346 5.502 -1.605 1.00 92.88 101 TYR A CA 1
ATOM 814 C C . TYR A 1 101 ? 9.033 4.744 -1.359 1.00 92.88 101 TYR A C 1
ATOM 816 O O . TYR A 1 101 ? 8.578 4.647 -0.217 1.00 92.88 101 TYR A O 1
ATOM 824 N N . LEU A 1 102 ? 8.449 4.154 -2.408 1.00 89.62 102 LEU A N 1
ATOM 825 C CA . LEU A 1 102 ? 7.192 3.407 -2.305 1.00 89.62 102 LEU A CA 1
ATOM 826 C C . LEU A 1 102 ? 7.324 2.182 -1.397 1.00 89.62 102 LEU A C 1
ATOM 828 O O . LEU A 1 102 ? 6.410 1.881 -0.629 1.00 89.62 102 LEU A O 1
ATOM 832 N N . ASN A 1 103 ? 8.464 1.491 -1.445 1.00 87.69 103 ASN A N 1
ATOM 833 C CA . ASN A 1 103 ? 8.739 0.366 -0.559 1.00 87.69 103 ASN A CA 1
ATOM 834 C C . ASN A 1 103 ? 8.788 0.810 0.914 1.00 87.69 103 ASN A C 1
ATOM 836 O O . ASN A 1 103 ? 8.202 0.166 1.786 1.00 87.69 103 ASN A O 1
ATOM 840 N N . ASN A 1 104 ? 9.419 1.951 1.196 1.00 91.00 104 ASN A N 1
ATOM 841 C CA . ASN A 1 104 ? 9.458 2.527 2.539 1.00 91.00 104 ASN A CA 1
ATOM 842 C C . ASN A 1 104 ? 8.062 2.943 3.031 1.00 91.00 104 ASN A C 1
ATOM 844 O O . ASN A 1 104 ? 7.708 2.659 4.178 1.00 91.00 104 ASN A O 1
ATOM 848 N N . GLU A 1 105 ? 7.241 3.552 2.173 1.00 87.06 105 GLU A N 1
ATOM 849 C CA . GLU A 1 105 ? 5.856 3.918 2.497 1.00 87.06 105 GLU A CA 1
ATOM 850 C C . GLU A 1 105 ? 4.988 2.674 2.772 1.00 87.06 105 GLU A C 1
ATOM 852 O O . GLU A 1 105 ? 4.236 2.635 3.753 1.00 87.06 105 GLU A O 1
ATOM 857 N N . CYS A 1 106 ? 5.154 1.608 1.980 1.00 86.88 106 CYS A N 1
ATOM 858 C CA . CYS A 1 106 ? 4.495 0.320 2.212 1.00 86.88 106 CYS A CA 1
ATOM 859 C C . CYS A 1 106 ? 4.888 -0.282 3.567 1.00 86.88 106 CYS A C 1
ATOM 861 O O . CYS A 1 106 ? 4.014 -0.673 4.345 1.00 86.88 106 CYS A O 1
ATOM 863 N N . ASN A 1 107 ? 6.183 -0.301 3.894 1.00 88.88 107 ASN A N 1
ATOM 864 C CA . ASN A 1 107 ? 6.681 -0.806 5.176 1.00 88.88 107 ASN A CA 1
ATOM 865 C C . ASN A 1 107 ? 6.165 0.018 6.366 1.00 88.88 107 ASN A C 1
ATOM 867 O O . ASN A 1 107 ? 5.775 -0.538 7.402 1.00 88.88 107 ASN A O 1
ATOM 871 N N . TYR A 1 108 ? 6.088 1.342 6.213 1.00 92.06 108 TYR A N 1
ATOM 872 C CA . TYR A 1 108 ? 5.490 2.231 7.205 1.00 92.06 108 TYR A CA 1
ATOM 873 C C . TYR A 1 108 ? 4.013 1.889 7.451 1.00 92.06 108 TYR A C 1
ATOM 875 O O . TYR A 1 108 ? 3.587 1.718 8.601 1.00 92.06 108 TYR A O 1
ATOM 883 N N . HIS A 1 109 ? 3.226 1.737 6.383 1.00 86.94 109 HIS A N 1
ATOM 884 C CA . HIS A 1 109 ? 1.812 1.388 6.486 1.00 86.94 109 HIS A CA 1
ATOM 885 C C . HIS A 1 109 ? 1.587 -0.015 7.052 1.00 86.94 109 HIS A C 1
ATOM 887 O O . HIS A 1 109 ? 0.716 -0.178 7.909 1.00 86.94 109 HIS A O 1
ATOM 893 N N . LEU A 1 110 ? 2.405 -0.998 6.672 1.00 88.44 110 LEU A N 1
ATOM 894 C CA . LEU A 1 110 ? 2.358 -2.352 7.223 1.00 88.44 110 LEU A CA 1
ATOM 895 C C . LEU A 1 110 ? 2.579 -2.339 8.742 1.00 88.44 110 LEU A C 1
ATOM 897 O O . LEU A 1 110 ? 1.777 -2.891 9.498 1.00 88.44 110 LEU A O 1
ATOM 901 N N . THR A 1 111 ? 3.598 -1.613 9.203 1.00 88.38 111 THR A N 1
ATOM 902 C CA . THR A 1 111 ? 3.901 -1.451 10.635 1.00 88.38 111 THR A CA 1
ATOM 903 C C . THR A 1 111 ? 2.761 -0.749 11.381 1.00 88.38 111 THR A C 1
ATOM 905 O O . THR A 1 111 ? 2.448 -1.072 12.531 1.00 88.38 111 THR A O 1
ATOM 908 N N . LYS A 1 112 ? 2.107 0.233 10.748 1.00 88.19 112 LYS A N 1
ATOM 909 C CA . LYS A 1 112 ? 0.936 0.914 11.319 1.00 88.19 112 LYS A CA 1
ATOM 910 C C . LYS A 1 112 ? -0.257 -0.038 11.449 1.00 88.19 112 LYS A C 1
ATOM 912 O O . LYS A 1 112 ? -0.898 -0.053 12.499 1.00 88.19 112 LYS A O 1
ATOM 917 N N . ILE A 1 113 ? -0.526 -0.854 10.430 1.00 86.06 113 ILE A N 1
ATOM 918 C CA . ILE A 1 113 ? -1.598 -1.860 10.449 1.00 86.06 113 ILE A CA 1
ATOM 919 C C . ILE A 1 113 ? -1.350 -2.887 11.556 1.00 86.06 113 ILE A C 1
ATOM 921 O O . ILE A 1 113 ? -2.265 -3.162 12.329 1.00 86.06 113 ILE A O 1
ATOM 925 N N . GLN A 1 114 ? -0.120 -3.384 11.701 1.00 84.94 114 GLN A N 1
ATOM 926 C CA . GLN A 1 114 ? 0.251 -4.323 12.767 1.00 84.94 114 GLN A CA 1
ATOM 927 C C . GLN A 1 114 ? 0.047 -3.738 14.174 1.00 84.94 114 GLN A C 1
ATOM 929 O O . GLN A 1 114 ? -0.430 -4.423 15.084 1.00 84.94 114 GLN A O 1
ATOM 934 N N . ARG A 1 115 ? 0.356 -2.449 14.373 1.00 88.81 115 ARG A N 1
ATOM 935 C CA . ARG A 1 115 ? 0.066 -1.759 15.641 1.00 88.81 115 ARG A CA 1
ATOM 936 C C . ARG A 1 115 ? -1.435 -1.670 15.909 1.00 88.81 115 ARG A C 1
ATOM 938 O O . ARG A 1 115 ? -1.871 -1.976 17.018 1.00 88.81 115 ARG A O 1
ATOM 945 N N . ILE A 1 116 ? -2.226 -1.308 14.899 1.00 86.75 116 ILE A N 1
ATOM 946 C CA . ILE A 1 116 ? -3.689 -1.218 15.017 1.00 86.75 116 ILE A CA 1
ATOM 947 C C . ILE A 1 116 ? -4.301 -2.594 15.295 1.00 86.75 116 ILE A C 1
ATOM 949 O O . ILE A 1 116 ? -5.147 -2.709 16.178 1.00 86.75 116 ILE A O 1
ATOM 953 N N . SER A 1 117 ? -3.869 -3.649 14.601 1.00 87.44 117 SER A N 1
ATOM 954 C CA . SER A 1 117 ? -4.381 -5.004 14.825 1.00 87.44 117 SER A CA 1
ATOM 955 C C . SER A 1 117 ? -4.054 -5.507 16.228 1.00 87.44 117 SER A C 1
ATOM 957 O O . SER A 1 117 ? -4.917 -6.098 16.875 1.00 87.44 117 SER A O 1
ATOM 959 N N . SER A 1 118 ? -2.850 -5.212 16.726 1.00 88.69 118 SER A N 1
ATOM 960 C CA . SER A 1 118 ? -2.444 -5.542 18.096 1.00 88.69 118 SER A CA 1
ATOM 961 C C . SER A 1 118 ? -3.292 -4.798 19.127 1.00 88.69 118 SER A C 1
ATOM 963 O O . SER A 1 118 ? -3.761 -5.398 20.091 1.00 88.69 118 SER A O 1
ATOM 965 N N . HIS A 1 119 ? -3.540 -3.502 18.916 1.00 88.88 119 HIS A N 1
ATOM 966 C CA . HIS A 1 119 ? -4.400 -2.715 19.800 1.00 88.88 119 HIS A CA 1
ATOM 967 C C . HIS A 1 119 ? -5.851 -3.211 19.777 1.00 88.88 119 HIS A C 1
ATOM 969 O O . HIS A 1 119 ? -6.453 -3.391 20.831 1.00 88.88 119 HIS A O 1
ATOM 975 N N . ARG A 1 120 ? -6.389 -3.528 18.594 1.00 83.75 120 ARG A N 1
ATOM 976 C CA . ARG A 1 120 ? -7.725 -4.117 18.439 1.00 83.75 120 ARG A CA 1
ATOM 977 C C . ARG A 1 120 ? -7.848 -5.448 19.181 1.00 83.75 120 ARG A C 1
ATOM 979 O O . ARG A 1 120 ? -8.870 -5.695 19.806 1.00 83.75 120 ARG A O 1
ATOM 986 N N . HIS A 1 121 ? -6.818 -6.293 19.139 1.00 87.88 121 HIS A N 1
ATOM 987 C CA . HIS A 1 121 ? -6.819 -7.552 19.884 1.00 87.88 121 HIS A CA 1
ATOM 988 C C . HIS A 1 121 ? -6.877 -7.323 21.401 1.00 87.88 121 HIS A C 1
ATOM 990 O O . HIS A 1 121 ? -7.668 -7.977 22.074 1.00 87.88 121 HIS A O 1
ATOM 996 N N . LYS A 1 122 ? -6.120 -6.348 21.925 1.00 90.56 122 LYS A N 1
ATOM 997 C CA . LYS A 1 122 ? -6.198 -5.952 23.342 1.00 90.56 122 LYS A CA 1
ATOM 998 C C . LYS A 1 122 ? -7.594 -5.456 23.724 1.00 90.56 122 LYS A C 1
ATOM 1000 O O . LYS A 1 122 ? -8.139 -5.913 24.719 1.00 90.56 122 LYS A O 1
ATOM 1005 N N . LEU A 1 123 ? -8.203 -4.604 22.895 1.00 85.62 123 LEU A N 1
ATOM 1006 C CA . LEU A 1 123 ? -9.565 -4.117 23.132 1.00 85.62 123 LEU A CA 1
ATOM 1007 C C . LEU A 1 123 ? -10.598 -5.251 23.145 1.00 85.62 123 LEU A C 1
ATOM 1009 O O . LEU A 1 123 ? -11.497 -5.236 23.978 1.00 85.62 123 LEU A O 1
ATOM 1013 N N . TYR A 1 124 ? -10.468 -6.255 22.271 1.00 87.19 124 TYR A N 1
ATOM 1014 C CA . TYR A 1 124 ? -11.357 -7.421 22.306 1.00 87.19 124 TYR A CA 1
ATOM 1015 C C . TYR A 1 124 ? -11.192 -8.250 23.582 1.00 87.19 124 TYR A C 1
ATOM 1017 O O . TYR A 1 124 ? -12.191 -8.702 24.135 1.00 87.19 124 TYR A O 1
ATOM 1025 N N . GLN A 1 125 ? -9.961 -8.418 24.072 1.00 88.56 125 GLN A N 1
ATOM 1026 C CA . GLN A 1 125 ? -9.714 -9.098 25.346 1.00 88.56 125 GLN A CA 1
ATOM 1027 C C . GLN A 1 125 ? -10.326 -8.323 26.520 1.00 88.56 125 GLN A C 1
ATOM 1029 O O . GLN A 1 125 ? -11.020 -8.909 27.348 1.00 88.56 125 GLN A O 1
ATOM 1034 N N . GLU A 1 126 ? -10.120 -7.005 26.572 1.00 89.44 126 GLU A N 1
ATOM 1035 C CA . GLU A 1 126 ? -10.718 -6.136 27.592 1.00 89.44 126 GLU A CA 1
ATOM 1036 C C . GLU A 1 126 ? -12.252 -6.211 27.556 1.00 89.44 126 GLU A C 1
ATOM 1038 O O . GLU A 1 126 ? -12.884 -6.436 28.590 1.00 89.44 126 GLU A O 1
ATOM 1043 N N . LEU A 1 127 ? -12.854 -6.125 26.367 1.00 86.19 127 LEU A N 1
ATOM 1044 C CA . LEU A 1 127 ? -14.301 -6.241 26.182 1.00 86.19 127 LEU A CA 1
ATOM 1045 C C . LEU A 1 127 ? -14.838 -7.595 26.666 1.00 86.19 127 LEU A C 1
ATOM 1047 O O . LEU A 1 127 ? -15.840 -7.638 27.377 1.00 86.19 127 LEU A O 1
ATOM 1051 N N . GLU A 1 128 ? -14.151 -8.694 26.351 1.00 84.44 128 GLU A N 1
ATOM 1052 C CA . GLU A 1 128 ? -14.532 -10.026 26.824 1.00 84.44 128 GLU A CA 1
ATOM 1053 C C . GLU A 1 128 ? -14.468 -10.118 28.357 1.00 84.44 128 GLU A C 1
ATOM 1055 O O . GLU A 1 128 ? -15.383 -10.645 28.997 1.00 84.44 128 GLU A O 1
ATOM 1060 N N . THR A 1 129 ? -13.416 -9.573 28.975 1.00 92.44 129 THR A N 1
ATOM 1061 C CA . THR A 1 129 ? -13.304 -9.551 30.441 1.00 92.44 129 THR A CA 1
ATOM 1062 C C . THR A 1 129 ? -14.400 -8.720 31.101 1.00 92.44 129 THR A C 1
ATOM 1064 O O . THR A 1 129 ? -14.984 -9.169 32.090 1.00 92.44 129 THR A O 1
ATOM 1067 N N . LEU A 1 130 ? -14.740 -7.562 30.529 1.00 89.00 130 LEU A N 1
ATOM 1068 C CA . LEU A 1 130 ? -15.830 -6.714 31.006 1.00 89.00 130 LEU A CA 1
ATOM 1069 C C . LEU A 1 130 ? -17.182 -7.415 30.866 1.00 89.00 130 LEU A C 1
ATOM 1071 O O . LEU A 1 130 ? -17.968 -7.417 31.811 1.00 89.00 130 LEU A O 1
ATOM 1075 N N . GLN A 1 131 ? -17.432 -8.085 29.740 1.00 87.50 131 GLN A N 1
ATOM 1076 C CA . GLN A 1 131 ? -18.659 -8.850 29.522 1.00 87.50 131 GLN A CA 1
ATOM 1077 C C . GLN A 1 131 ? -18.811 -9.977 30.551 1.00 87.50 131 GLN A C 1
ATOM 1079 O O . GLN A 1 131 ? -19.883 -10.144 31.135 1.00 87.50 131 GLN A O 1
ATOM 1084 N N . ARG A 1 132 ? -17.733 -10.722 30.828 1.00 90.38 132 ARG A N 1
ATOM 1085 C CA . ARG A 1 132 ? -17.727 -11.760 31.872 1.00 90.38 132 ARG A CA 1
ATOM 1086 C C . ARG A 1 132 ? -17.966 -11.171 33.263 1.00 90.38 132 ARG A C 1
ATOM 1088 O O . ARG A 1 132 ? -18.666 -11.788 34.062 1.00 90.38 132 ARG A O 1
ATOM 1095 N N . SER A 1 133 ? -17.393 -10.005 33.565 1.00 91.69 133 SER A N 1
ATOM 1096 C CA . SER A 1 133 ? -17.625 -9.312 34.839 1.00 91.69 133 SER A CA 1
ATOM 1097 C C . SER A 1 133 ? -19.089 -8.903 34.991 1.00 91.69 133 SER A C 1
ATOM 1099 O O . SER A 1 133 ? -19.717 -9.246 35.990 1.00 91.69 133 SER A O 1
ATOM 1101 N N . ASN A 1 134 ? -19.660 -8.274 33.963 1.00 88.19 134 ASN A N 1
ATOM 1102 C CA . ASN A 1 134 ? -21.056 -7.842 33.951 1.00 88.19 134 ASN A CA 1
ATOM 1103 C C . ASN A 1 134 ? -22.023 -9.031 34.116 1.00 88.19 134 ASN A C 1
ATOM 1105 O O . ASN A 1 134 ? -22.930 -8.995 34.941 1.00 88.19 134 ASN A O 1
ATOM 1109 N N . GLN A 1 135 ? -21.769 -10.155 33.433 1.00 89.50 135 GLN A N 1
ATOM 1110 C CA . GLN A 1 135 ? -22.559 -11.380 33.619 1.00 89.50 135 GLN A CA 1
ATOM 1111 C C . GLN A 1 135 ? -22.527 -11.896 35.067 1.00 89.50 135 GLN A C 1
ATOM 1113 O O . GLN A 1 135 ? -23.549 -12.344 35.588 1.00 89.50 135 GLN A O 1
ATOM 1118 N N . ARG A 1 136 ? -21.371 -11.833 35.742 1.00 93.50 136 ARG A N 1
ATOM 1119 C CA . ARG A 1 136 ? -21.253 -12.236 37.155 1.00 93.50 136 ARG A CA 1
ATOM 1120 C C . ARG A 1 136 ? -22.016 -11.294 38.079 1.00 93.50 136 ARG A C 1
ATOM 1122 O O . ARG A 1 136 ? -22.665 -11.758 39.020 1.00 93.50 136 ARG A O 1
ATOM 1129 N N . GLU A 1 137 ? -21.946 -9.992 37.826 1.00 87.56 137 GLU A N 1
ATOM 1130 C CA . GLU A 1 137 ? -22.701 -8.995 38.584 1.00 87.56 137 GLU A CA 1
ATOM 1131 C C . GLU A 1 137 ? -24.204 -9.192 38.404 1.00 87.56 137 GLU A C 1
ATOM 1133 O O . GLU A 1 137 ? -24.930 -9.238 39.396 1.00 87.56 137 GLU A O 1
ATOM 1138 N N . GLN A 1 138 ? -24.661 -9.446 37.179 1.00 88.69 138 GLN A N 1
ATOM 1139 C CA . GLN A 1 138 ? -26.064 -9.719 36.883 1.00 88.69 138 GLN A CA 1
ATOM 1140 C C . GLN A 1 138 ? -26.575 -10.983 37.589 1.00 88.69 138 GLN A C 1
ATOM 1142 O O . GLN A 1 138 ? -27.616 -10.949 38.243 1.00 88.69 138 GLN A O 1
ATOM 1147 N N . GLN A 1 139 ? -25.804 -12.074 37.584 1.00 92.75 139 GLN A N 1
ATOM 1148 C CA . GLN A 1 139 ? -26.141 -13.273 38.365 1.00 92.75 139 GLN A CA 1
ATOM 1149 C C . GLN A 1 139 ? -26.201 -12.999 39.873 1.00 92.75 139 GLN A C 1
ATOM 1151 O O . GLN A 1 139 ? -27.001 -13.594 40.598 1.00 92.75 139 GLN A O 1
ATOM 1156 N N . THR A 1 140 ? -25.329 -12.121 40.368 1.00 93.69 140 THR A N 1
ATOM 1157 C CA . THR A 1 140 ? -25.307 -11.737 41.783 1.00 93.69 140 THR A CA 1
ATOM 1158 C C . THR A 1 140 ? -26.520 -10.880 42.135 1.00 93.69 140 THR A C 1
ATOM 1160 O O . THR A 1 140 ? -27.129 -11.083 43.187 1.00 93.69 140 THR A O 1
ATOM 1163 N N . TYR A 1 141 ? -26.911 -9.972 41.242 1.00 89.31 141 TYR A N 1
ATOM 1164 C CA . TYR A 1 141 ? -28.122 -9.172 41.356 1.00 89.31 141 TYR A CA 1
ATOM 1165 C C . TYR A 1 141 ? -29.373 -10.058 41.414 1.00 89.31 141 TYR A C 1
ATOM 1167 O O . TYR A 1 141 ? -30.163 -9.936 42.348 1.00 89.31 141 TYR A O 1
ATOM 1175 N N . GLU A 1 142 ? -29.508 -11.019 40.499 1.00 90.44 142 GLU A N 1
ATOM 1176 C CA . GLU A 1 142 ? -30.638 -11.958 40.479 1.00 90.44 142 GLU A CA 1
ATOM 1177 C C . GLU A 1 142 ? -30.742 -12.791 41.763 1.00 90.44 142 GLU A C 1
ATOM 1179 O O . GLU A 1 142 ? -31.842 -13.001 42.278 1.00 90.44 142 GLU A O 1
ATOM 1184 N N . ARG A 1 143 ? -29.610 -13.243 42.324 1.00 94.62 143 ARG A N 1
ATOM 1185 C CA . ARG A 1 143 ? -29.604 -13.947 43.619 1.00 94.62 143 ARG A CA 1
ATOM 1186 C C . ARG A 1 143 ? -30.113 -13.063 44.748 1.00 94.62 143 ARG A C 1
ATOM 1188 O O . ARG A 1 143 ? -30.990 -13.488 45.493 1.00 94.62 143 ARG A O 1
ATOM 1195 N N . ARG A 1 144 ? -29.614 -11.829 44.848 1.00 90.06 144 ARG A N 1
ATOM 1196 C CA . ARG A 1 144 ? -30.064 -10.879 45.877 1.00 90.06 144 ARG A CA 1
ATOM 1197 C C . ARG A 1 144 ? -31.547 -10.552 45.741 1.00 90.06 144 ARG A C 1
ATOM 1199 O O . ARG A 1 144 ? -32.233 -10.422 46.747 1.00 90.06 144 ARG A O 1
ATOM 1206 N N . LEU A 1 145 ? -32.055 -10.455 44.515 1.00 91.75 145 LEU A N 1
ATOM 1207 C CA . LEU A 1 145 ? -33.469 -10.190 44.263 1.00 91.75 145 LEU A CA 1
ATOM 1208 C C . LEU A 1 145 ? -34.359 -11.339 44.770 1.00 91.75 145 LEU A C 1
ATOM 1210 O O . LEU A 1 145 ? -35.395 -11.086 45.384 1.00 91.75 145 LEU A O 1
ATOM 1214 N N . LYS A 1 146 ? -33.915 -12.594 44.614 1.00 92.12 146 LYS A N 1
ATOM 1215 C CA . LYS A 1 146 ? -34.578 -13.766 45.215 1.00 92.12 146 LYS A CA 1
ATOM 1216 C C . LYS A 1 146 ? -34.535 -13.736 46.744 1.00 92.12 146 LYS A C 1
ATOM 1218 O O . LYS A 1 146 ? -35.561 -13.959 47.378 1.00 92.12 146 LYS A O 1
ATOM 1223 N N . GLU A 1 147 ? -33.384 -13.414 47.334 1.00 91.88 147 GLU A N 1
ATOM 1224 C CA . GLU A 1 147 ? -33.248 -13.291 48.793 1.00 91.88 147 GLU A CA 1
ATOM 1225 C C . GLU A 1 147 ? -34.188 -12.220 49.368 1.00 91.88 147 GLU A C 1
ATOM 1227 O O . GLU A 1 147 ? -34.821 -12.437 50.401 1.00 91.88 147 GLU A O 1
ATOM 1232 N N . VAL A 1 148 ? -34.325 -11.074 48.692 1.00 88.06 148 VAL A N 1
ATOM 1233 C CA . VAL A 1 148 ? -35.261 -10.014 49.096 1.00 88.06 148 VAL A CA 1
ATOM 1234 C C . VAL A 1 148 ? -36.706 -10.511 49.043 1.00 88.06 148 VAL A C 1
ATOM 1236 O O . VAL A 1 148 ? -37.429 -10.334 50.022 1.00 88.06 148 VAL A O 1
ATOM 1239 N N . ALA A 1 149 ? -37.111 -11.199 47.972 1.00 88.06 149 ALA A N 1
ATOM 1240 C CA . ALA A 1 149 ? -38.463 -11.749 47.853 1.00 88.06 149 ALA A CA 1
ATOM 1241 C C . ALA A 1 149 ? -38.785 -12.776 48.960 1.00 88.06 149 ALA A C 1
ATOM 1243 O O . ALA A 1 149 ? -39.884 -12.784 49.521 1.00 88.06 149 ALA A O 1
ATOM 1244 N N . GLU A 1 150 ? -37.823 -13.625 49.336 1.00 91.19 150 GLU A N 1
ATOM 1245 C CA . GLU A 1 150 ? -37.986 -14.552 50.462 1.00 91.19 150 GLU A CA 1
ATOM 1246 C C . GLU A 1 150 ? -38.130 -13.824 51.804 1.00 91.19 150 GLU A C 1
ATOM 1248 O O . GLU A 1 150 ? -38.948 -14.213 52.646 1.00 91.19 150 GLU A O 1
ATOM 1253 N N . LEU A 1 151 ? -37.356 -12.756 52.015 1.00 87.94 151 LEU A N 1
ATOM 1254 C CA . LEU A 1 151 ? -37.452 -11.929 53.216 1.00 87.94 151 LEU A CA 1
ATOM 1255 C C . LEU A 1 151 ? -38.798 -11.203 53.303 1.00 87.94 151 LEU A C 1
ATOM 1257 O O . LEU A 1 151 ? -39.377 -11.148 54.389 1.00 87.94 151 LEU A O 1
ATOM 1261 N N . GLU A 1 152 ? -39.325 -10.700 52.189 1.00 87.06 152 GLU A N 1
ATOM 1262 C CA . GLU A 1 152 ? -40.659 -10.093 52.122 1.00 87.06 152 GLU A CA 1
ATOM 1263 C C . GLU A 1 152 ? -41.758 -11.105 52.457 1.00 87.06 152 GLU A C 1
ATOM 1265 O O . GLU A 1 152 ? -42.650 -10.809 53.257 1.00 87.06 152 GLU A O 1
ATOM 1270 N N . LYS A 1 153 ? -41.655 -12.337 51.941 1.00 89.81 153 LYS A N 1
ATOM 1271 C CA . LYS A 1 153 ? -42.586 -13.421 52.284 1.00 89.81 153 LYS A CA 1
ATOM 1272 C C . LYS A 1 153 ? -42.574 -13.722 53.785 1.00 89.81 153 LYS A C 1
ATOM 1274 O O . LYS A 1 153 ? -43.634 -13.766 54.409 1.00 89.81 153 LYS A O 1
ATOM 1279 N N . ARG A 1 154 ? -41.386 -13.860 54.387 1.00 87.56 154 ARG A N 1
ATOM 1280 C CA . ARG A 1 154 ? -41.243 -14.059 55.843 1.00 87.56 154 ARG A CA 1
ATOM 1281 C C . ARG A 1 154 ? -41.814 -12.884 56.636 1.00 87.56 154 ARG A C 1
ATOM 1283 O O . ARG A 1 154 ? -42.423 -13.088 57.683 1.00 87.56 154 ARG A O 1
ATOM 1290 N N . GLN A 1 155 ? -41.635 -11.658 56.147 1.00 87.19 155 GLN A N 1
ATOM 1291 C CA . GLN A 1 155 ? -42.180 -10.466 56.790 1.00 87.19 155 GLN A CA 1
ATOM 1292 C C . GLN A 1 155 ? -43.716 -10.474 56.801 1.00 87.19 155 GLN A C 1
ATOM 1294 O O . GLN A 1 155 ? -44.317 -10.166 57.832 1.00 87.19 155 GLN A O 1
ATOM 1299 N N . ALA A 1 156 ? -44.352 -10.853 55.689 1.00 81.62 156 ALA A N 1
ATOM 1300 C CA . ALA A 1 156 ? -45.806 -10.971 55.597 1.00 81.62 156 ALA A CA 1
ATOM 1301 C C . ALA A 1 156 ? -46.360 -12.045 56.550 1.00 81.62 156 ALA A C 1
ATOM 1303 O O . ALA A 1 156 ? -47.347 -11.811 57.247 1.00 81.62 156 ALA A O 1
ATOM 1304 N N . GLU A 1 157 ? -45.683 -13.188 56.644 1.00 86.50 157 GLU A N 1
ATOM 1305 C CA . GLU A 1 157 ? -46.064 -14.300 57.519 1.00 86.50 157 GLU A CA 1
ATOM 1306 C C . GLU A 1 157 ? -45.979 -13.921 59.006 1.00 86.50 157 GLU A C 1
ATOM 1308 O O . GLU A 1 157 ? -46.909 -14.167 59.777 1.00 86.50 157 GLU A O 1
ATOM 1313 N N . ILE A 1 158 ? -44.912 -13.216 59.399 1.00 85.50 158 ILE A N 1
ATOM 1314 C CA . ILE A 1 158 ? -44.778 -12.656 60.750 1.00 85.50 158 ILE A CA 1
ATOM 1315 C C . ILE A 1 158 ? -45.909 -11.663 61.038 1.00 85.50 158 ILE A C 1
ATOM 1317 O O . ILE A 1 158 ? -46.486 -11.704 62.123 1.00 85.50 158 ILE A O 1
ATOM 1321 N N . ASN A 1 159 ? -46.244 -10.775 60.100 1.00 80.00 159 ASN A N 1
ATOM 1322 C CA . ASN A 1 159 ? -47.322 -9.801 60.294 1.00 80.00 159 ASN A CA 1
ATOM 1323 C C . ASN A 1 159 ? -48.690 -10.481 60.493 1.00 80.00 159 ASN A C 1
ATOM 1325 O O . ASN A 1 159 ? -49.456 -10.060 61.362 1.00 80.00 159 ASN A O 1
ATOM 1329 N N . LEU A 1 160 ? -48.969 -11.564 59.763 1.00 80.06 160 LEU A N 1
ATOM 1330 C CA . LEU A 1 160 ? -50.192 -12.356 59.918 1.00 80.06 160 LEU A CA 1
ATOM 1331 C C . LEU A 1 160 ? -50.280 -13.006 61.311 1.00 80.06 160 LEU A C 1
ATOM 1333 O O . LEU A 1 160 ? -51.304 -12.905 61.989 1.00 80.06 160 LEU A O 1
ATOM 1337 N N . GLN A 1 161 ? -49.185 -13.615 61.779 1.00 80.56 161 GLN A N 1
ATOM 1338 C CA . GLN A 1 161 ? -49.129 -14.245 63.105 1.00 80.56 161 GLN A CA 1
ATOM 1339 C C . GLN A 1 161 ? -49.368 -13.246 64.243 1.00 80.56 161 GLN A C 1
ATOM 1341 O O . GLN A 1 161 ? -49.974 -13.586 65.260 1.00 80.56 161 GLN A O 1
ATOM 1346 N N . LEU A 1 162 ? -48.904 -12.006 64.089 1.00 76.81 162 LEU A N 1
ATOM 1347 C CA . LEU A 1 162 ? -49.144 -10.959 65.080 1.00 76.81 162 LEU A CA 1
ATOM 1348 C C . LEU A 1 162 ? -50.582 -10.499 65.114 1.00 76.81 162 LEU A C 1
ATOM 1350 O O . LEU A 1 162 ? -51.112 -10.332 66.205 1.00 76.81 162 LEU A O 1
ATOM 1354 N N . SER A 1 163 ? -51.198 -10.322 63.947 1.00 74.00 163 SER A N 1
ATOM 1355 C CA . SER A 1 163 ? -52.620 -10.006 63.836 1.00 74.00 163 SER A CA 1
ATOM 1356 C C . SER A 1 163 ? -53.458 -11.057 64.576 1.00 74.00 163 SER A C 1
ATOM 1358 O O . SER A 1 163 ? -54.285 -10.699 65.418 1.00 74.00 163 SER A O 1
ATOM 1360 N N . MET A 1 164 ? -53.161 -12.345 64.372 1.00 69.62 164 MET A N 1
ATOM 1361 C CA . MET A 1 164 ? -53.816 -13.444 65.089 1.00 69.62 164 MET A CA 1
ATOM 1362 C C . MET A 1 164 ? -53.583 -13.385 66.605 1.00 69.62 164 MET A C 1
ATOM 1364 O O . MET A 1 164 ? -54.535 -13.486 67.376 1.00 69.62 164 MET A O 1
ATOM 1368 N N . LYS A 1 165 ? -52.341 -13.169 67.060 1.00 68.62 165 LYS A N 1
ATOM 1369 C CA . LYS A 1 165 ? -52.039 -13.052 68.499 1.00 68.62 165 LYS A CA 1
ATOM 1370 C C . LYS A 1 165 ? -52.689 -11.828 69.146 1.00 68.62 165 LYS A C 1
ATOM 1372 O O . LYS A 1 165 ? -53.152 -11.930 70.277 1.00 68.62 165 LYS A O 1
ATOM 1377 N N . SER A 1 166 ? -52.770 -10.700 68.440 1.00 64.62 166 SER A N 1
ATOM 1378 C CA . SER A 1 166 ? -53.458 -9.501 68.931 1.00 64.62 166 SER A CA 1
ATOM 1379 C C . SER A 1 166 ? -54.975 -9.675 69.019 1.00 64.62 166 SER A C 1
ATOM 1381 O O . SER A 1 166 ? -55.587 -9.090 69.904 1.00 64.62 166 SER A O 1
ATOM 1383 N N . ALA A 1 167 ? -55.575 -10.515 68.168 1.00 55.84 167 ALA A N 1
ATOM 1384 C CA . ALA A 1 167 ? -56.996 -10.853 68.251 1.00 55.84 167 ALA A CA 1
ATOM 1385 C C . ALA A 1 167 ? -57.304 -11.777 69.446 1.00 55.84 167 ALA A C 1
ATOM 1387 O O . ALA A 1 167 ? -58.330 -11.623 70.098 1.00 55.84 167 ALA A O 1
ATOM 1388 N N . ILE A 1 168 ? -56.389 -12.691 69.786 1.00 54.19 168 ILE A N 1
ATOM 1389 C CA . ILE A 1 168 ? -56.512 -13.585 70.954 1.00 54.19 168 ILE A CA 1
ATOM 1390 C C . ILE A 1 168 ? -56.289 -12.825 72.278 1.00 54.19 168 ILE A C 1
ATOM 1392 O O . ILE A 1 168 ? -56.862 -13.177 73.305 1.00 54.19 168 ILE A O 1
ATOM 1396 N N . ALA A 1 169 ? -55.503 -11.746 72.263 1.00 51.12 169 ALA A N 1
ATOM 1397 C CA . ALA A 1 169 ? -55.238 -10.918 73.441 1.00 51.12 169 ALA A CA 1
ATOM 1398 C C . ALA A 1 169 ? -56.419 -10.015 73.873 1.00 51.12 169 ALA A C 1
ATOM 1400 O O . ALA A 1 169 ? -56.319 -9.363 74.907 1.00 51.12 169 ALA A O 1
ATOM 1401 N N . GLN A 1 170 ? -57.534 -9.979 73.128 1.00 46.81 170 GLN A N 1
ATOM 1402 C CA . GLN A 1 170 ? -58.738 -9.206 73.482 1.00 46.81 170 GLN A CA 1
ATOM 1403 C C . GLN A 1 170 ? -59.704 -9.936 74.437 1.00 46.81 170 GLN A C 1
ATOM 1405 O O . GLN A 1 170 ? -60.718 -9.365 74.833 1.00 46.81 170 GLN A O 1
ATOM 1410 N N . THR A 1 171 ? -59.400 -11.166 74.865 1.00 46.84 171 THR A N 1
ATOM 1411 C CA . THR A 1 171 ? -60.182 -11.887 75.882 1.00 46.84 171 THR A CA 1
ATOM 1412 C C . THR A 1 171 ? -59.358 -12.151 77.140 1.00 46.84 171 THR A C 1
ATOM 1414 O O . THR A 1 171 ? -58.580 -13.101 77.193 1.00 46.84 171 THR A O 1
ATOM 1417 N N . GLY A 1 172 ? -59.598 -11.324 78.162 1.00 42.41 172 GLY A N 1
ATOM 1418 C CA . GLY A 1 172 ? -59.259 -11.576 79.566 1.00 42.41 172 GLY A CA 1
ATOM 1419 C C . GLY A 1 172 ? -57.885 -11.068 79.993 1.00 42.41 172 GLY A C 1
ATOM 1420 O O . GLY A 1 172 ? -56.895 -11.765 79.796 1.00 42.41 172 GLY A O 1
ATOM 1421 N N . GLU A 1 173 ? -57.859 -9.890 80.629 1.00 40.88 173 GLU A N 1
ATOM 1422 C CA . GLU A 1 173 ? -56.670 -9.287 81.241 1.00 40.88 173 GLU A CA 1
ATOM 1423 C C . GLU A 1 173 ? -56.375 -9.864 82.637 1.00 40.88 173 GLU A C 1
ATOM 1425 O O . GLU A 1 173 ? -57.214 -9.847 83.538 1.00 40.88 173 GLU A O 1
ATOM 1430 N N . THR A 1 174 ? -55.136 -10.314 82.837 1.00 52.19 174 THR A N 1
ATOM 1431 C CA . THR A 1 174 ? -54.504 -10.549 84.141 1.00 52.19 174 THR A CA 1
ATOM 1432 C C . THR A 1 174 ? -53.095 -9.933 84.168 1.00 52.19 174 THR A C 1
ATOM 1434 O O . THR A 1 174 ? -52.441 -9.821 83.128 1.00 52.19 174 THR A O 1
ATOM 1437 N N . PRO A 1 175 ? -52.562 -9.551 85.345 1.00 53.44 175 PRO A N 1
ATOM 1438 C CA . PRO A 1 175 ? -51.345 -8.730 85.482 1.00 53.44 175 PRO A CA 1
ATOM 1439 C C . PRO A 1 175 ? -50.061 -9.307 84.852 1.00 53.44 175 PRO A C 1
ATOM 1441 O O . PRO A 1 175 ? -49.113 -8.567 84.585 1.00 53.44 175 PRO A O 1
ATOM 1444 N 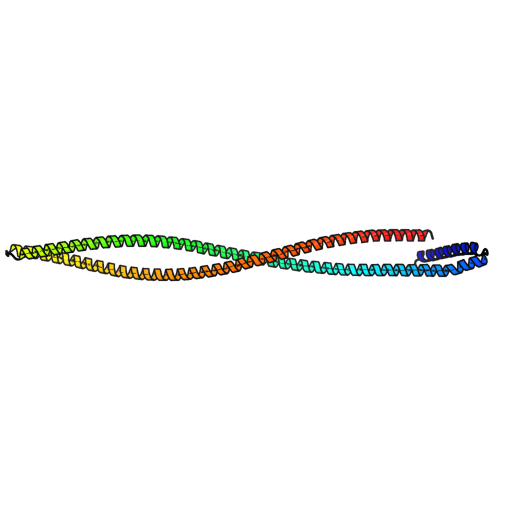N . HIS A 1 176 ? -50.015 -10.613 84.572 1.00 55.25 176 HIS A N 1
ATOM 1445 C CA . HIS A 1 176 ? -48.910 -11.246 83.846 1.00 55.25 176 HIS A CA 1
ATOM 1446 C C . HIS A 1 176 ? -48.903 -10.922 82.342 1.00 55.25 176 HIS A C 1
ATOM 1448 O O . HIS A 1 176 ? -47.825 -10.796 81.760 1.00 55.25 176 HIS A O 1
ATOM 1454 N N . GLN A 1 177 ? -50.064 -10.691 81.723 1.00 55.97 177 GLN A N 1
ATOM 1455 C CA . GLN A 1 177 ? -50.160 -10.340 80.302 1.00 55.97 177 GLN A CA 1
ATOM 1456 C C . GLN A 1 177 ? -49.652 -8.929 80.014 1.00 55.97 177 GLN A C 1
ATOM 1458 O O . GLN A 1 177 ? -49.090 -8.714 78.952 1.00 55.97 177 GLN A O 1
ATOM 1463 N N . ILE A 1 178 ? -49.752 -7.982 80.953 1.00 56.06 178 ILE A N 1
ATOM 1464 C CA . ILE A 1 178 ? -49.179 -6.633 80.781 1.00 56.06 178 ILE A CA 1
ATOM 1465 C C . ILE A 1 178 ? -47.644 -6.705 80.705 1.00 56.06 178 ILE A C 1
ATOM 1467 O O . ILE A 1 178 ? -47.019 -6.011 79.902 1.00 56.06 178 ILE A O 1
ATOM 1471 N N . LYS A 1 179 ? -47.024 -7.594 81.493 1.00 66.88 179 LYS A N 1
ATOM 1472 C CA . LYS A 1 179 ? -45.572 -7.832 81.465 1.00 66.88 179 LYS A CA 1
ATOM 1473 C C . LYS A 1 179 ? -45.133 -8.547 80.180 1.00 66.88 179 LYS A C 1
ATOM 1475 O O . LYS A 1 179 ? -44.141 -8.153 79.570 1.00 66.88 179 LYS A O 1
ATOM 1480 N N . GLU A 1 180 ? -45.900 -9.547 79.748 1.00 71.88 180 GLU A N 1
ATOM 1481 C CA . GLU A 1 180 ? -45.696 -10.281 78.492 1.00 71.88 180 GLU A CA 1
ATOM 1482 C C . GLU A 1 180 ? -45.865 -9.363 77.266 1.00 71.88 180 GLU A C 1
ATOM 1484 O O . GLU A 1 180 ? -45.008 -9.327 76.383 1.00 71.88 180 GLU A O 1
ATOM 1489 N N . LEU A 1 181 ? -46.926 -8.550 77.242 1.00 76.06 181 LEU A N 1
ATOM 1490 C CA . LEU A 1 181 ? -47.195 -7.557 76.203 1.00 76.06 181 LEU A CA 1
ATOM 1491 C C . LEU A 1 181 ? -46.104 -6.491 76.173 1.00 76.06 181 LEU A C 1
ATOM 1493 O O . LEU A 1 181 ? -45.622 -6.173 75.092 1.00 76.06 181 LEU A O 1
ATOM 1497 N N . GLY A 1 182 ? -45.640 -6.001 77.327 1.00 72.12 182 GLY A N 1
ATOM 1498 C CA . GLY A 1 182 ? -44.497 -5.088 77.404 1.00 72.12 182 GLY A CA 1
ATOM 1499 C C . GLY A 1 182 ? -43.228 -5.682 76.783 1.00 72.12 182 GLY A C 1
ATOM 1500 O O . GLY A 1 182 ? -42.526 -5.006 76.026 1.00 72.12 182 GLY A O 1
ATOM 1501 N N . HIS A 1 183 ? -42.963 -6.971 77.017 1.00 77.31 183 HIS A N 1
ATOM 1502 C CA . HIS A 1 183 ? -41.828 -7.655 76.400 1.00 77.31 183 HIS A CA 1
ATOM 1503 C C . HIS A 1 183 ? -42.007 -7.853 74.884 1.00 77.31 183 HIS A C 1
ATOM 1505 O O . HIS A 1 183 ? -41.068 -7.631 74.113 1.00 77.31 183 HIS A O 1
ATOM 1511 N N . GLN A 1 184 ? -43.214 -8.196 74.430 1.00 79.62 184 GLN A N 1
ATOM 1512 C CA . GLN A 1 184 ? -43.534 -8.321 73.006 1.00 79.62 184 GLN A CA 1
ATOM 1513 C C . GLN A 1 184 ? -43.447 -6.979 72.272 1.00 79.62 184 GLN A C 1
ATOM 1515 O O . GLN A 1 184 ? -42.914 -6.928 71.162 1.00 79.62 184 GLN A O 1
ATOM 1520 N N . LEU A 1 185 ? -43.898 -5.888 72.892 1.00 79.38 185 LEU A N 1
ATOM 1521 C CA . LEU A 1 185 ? -43.816 -4.532 72.347 1.00 79.38 185 LEU A CA 1
ATOM 1522 C C . LEU A 1 185 ? -42.351 -4.099 72.211 1.00 79.38 185 LEU A C 1
ATOM 1524 O O . LEU A 1 185 ? -41.950 -3.618 71.152 1.00 79.38 185 LEU A O 1
ATOM 1528 N N . TYR A 1 186 ? -41.520 -4.388 73.218 1.00 81.75 186 TYR A N 1
ATOM 1529 C CA . TYR A 1 186 ? -40.073 -4.172 73.152 1.00 81.75 186 TYR A CA 1
ATOM 1530 C C . TYR A 1 186 ? -39.409 -4.974 72.017 1.00 81.75 186 TYR A C 1
ATOM 1532 O O . TYR A 1 186 ? -38.647 -4.424 71.215 1.00 81.75 186 TYR A O 1
ATOM 1540 N N . LEU A 1 187 ? -39.727 -6.267 71.885 1.00 87.38 187 LEU A N 1
ATOM 1541 C CA . LEU A 1 187 ? -39.221 -7.110 70.795 1.00 87.38 187 LEU A CA 1
ATOM 1542 C C . LEU A 1 187 ? -39.667 -6.596 69.422 1.00 87.38 187 LEU A C 1
ATOM 1544 O O . LEU A 1 187 ? -38.867 -6.570 68.482 1.00 87.38 187 LEU A O 1
ATOM 1548 N N . LYS A 1 188 ? -40.916 -6.139 69.303 1.00 84.50 188 LYS A N 1
ATOM 1549 C CA . LYS A 1 188 ? -41.454 -5.555 68.071 1.00 84.50 188 LYS A CA 1
ATOM 1550 C C . LYS A 1 188 ? -40.791 -4.246 67.709 1.00 84.50 188 LYS A C 1
ATOM 1552 O O . LYS A 1 188 ? -40.442 -4.054 66.548 1.00 84.50 188 LYS A O 1
ATOM 1557 N N . GLN A 1 189 ? -40.549 -3.386 68.687 1.00 84.94 189 GLN A N 1
ATOM 1558 C CA . GLN A 1 189 ? -39.833 -2.135 68.486 1.00 84.94 189 GLN A CA 1
ATOM 1559 C C . GLN A 1 189 ? -38.402 -2.396 67.999 1.00 84.94 189 GLN A C 1
ATOM 1561 O O . GLN A 1 189 ? -37.954 -1.773 67.035 1.00 84.94 189 GLN A O 1
ATOM 1566 N N . LYS A 1 190 ? -37.715 -3.390 68.578 1.00 87.81 190 LYS A N 1
ATOM 1567 C CA . LYS A 1 190 ? -36.380 -3.817 68.132 1.00 87.81 190 LYS A CA 1
ATOM 1568 C C . LYS A 1 190 ? -36.399 -4.399 66.713 1.00 87.81 190 LYS A C 1
ATOM 1570 O O . LYS A 1 190 ? -35.526 -4.080 65.906 1.00 87.81 190 LYS A O 1
ATOM 1575 N N . GLN A 1 191 ? -37.404 -5.210 66.372 1.00 89.38 191 GLN A N 1
ATOM 1576 C CA . GLN A 1 191 ? -37.596 -5.713 65.006 1.00 89.38 191 GLN A CA 1
ATOM 1577 C C . GLN A 1 191 ? -37.858 -4.578 64.012 1.00 89.38 191 GLN A C 1
ATOM 1579 O O . GLN A 1 191 ? -37.243 -4.553 62.949 1.00 89.38 191 GLN A O 1
ATOM 1584 N N . HIS A 1 192 ? -38.710 -3.615 64.364 1.00 88.81 192 HIS A N 1
ATOM 1585 C CA . HIS A 1 192 ? -39.001 -2.462 63.519 1.00 88.81 192 HIS A CA 1
ATOM 1586 C C . HIS A 1 192 ? -37.751 -1.600 63.297 1.00 88.81 192 HIS A C 1
ATOM 1588 O O . HIS A 1 192 ? -37.504 -1.159 62.173 1.00 88.81 192 HIS A O 1
ATOM 1594 N N . GLN A 1 193 ? -36.929 -1.377 64.325 1.00 84.88 193 GLN A N 1
ATOM 1595 C CA . GLN A 1 193 ? -35.652 -0.674 64.168 1.00 84.88 193 GLN A CA 1
ATOM 1596 C C . GLN A 1 193 ? -34.706 -1.419 63.217 1.00 84.88 193 GLN A C 1
ATOM 1598 O O . GLN A 1 193 ? -34.116 -0.793 62.338 1.00 84.88 193 GLN A O 1
ATOM 1603 N N . ASN A 1 194 ? -34.615 -2.746 63.330 1.00 91.00 194 ASN A N 1
ATOM 1604 C CA . ASN A 1 194 ? -33.799 -3.571 62.435 1.00 91.00 194 ASN A CA 1
ATOM 1605 C C . ASN A 1 194 ? -34.307 -3.513 60.979 1.00 91.00 194 ASN A C 1
ATOM 1607 O O . ASN A 1 194 ? -33.533 -3.258 60.060 1.00 91.00 194 ASN A O 1
ATOM 1611 N N . LEU A 1 195 ? -35.619 -3.645 60.765 1.00 89.38 195 LEU A N 1
ATOM 1612 C CA . LEU A 1 195 ? -36.248 -3.487 59.448 1.00 89.38 195 LEU A CA 1
ATOM 1613 C C . LEU A 1 195 ? -36.003 -2.099 58.856 1.00 89.38 195 LEU A C 1
ATOM 1615 O O . LEU A 1 195 ? -35.663 -1.991 57.682 1.00 89.38 195 LEU A O 1
ATOM 1619 N N . ARG A 1 196 ? -36.100 -1.040 59.667 1.00 87.50 196 ARG A N 1
ATOM 1620 C CA . ARG A 1 196 ? -35.811 0.331 59.228 1.00 87.50 196 ARG A CA 1
ATOM 1621 C C . ARG A 1 196 ? -34.353 0.489 58.794 1.00 87.50 196 ARG A C 1
ATOM 1623 O O . ARG A 1 196 ? -34.091 1.131 57.782 1.00 87.50 196 ARG A O 1
ATOM 1630 N N . GLN A 1 197 ? -33.410 -0.114 59.517 1.00 88.62 197 GLN A N 1
ATOM 1631 C CA . GLN A 1 197 ? -31.997 -0.118 59.128 1.00 88.62 197 GLN A CA 1
ATOM 1632 C C . GLN A 1 197 ? -31.766 -0.891 57.823 1.00 88.62 197 GLN A C 1
ATOM 1634 O O . GLN A 1 197 ? -31.076 -0.389 56.937 1.00 88.62 197 GLN A O 1
ATOM 1639 N N . LYS A 1 198 ? -32.384 -2.068 57.664 1.00 91.56 198 LYS A N 1
ATOM 1640 C CA . LYS A 1 198 ? -32.328 -2.851 56.418 1.00 91.56 198 LYS A CA 1
ATOM 1641 C C . LYS A 1 198 ? -32.923 -2.095 55.234 1.00 91.56 198 LYS A C 1
ATOM 1643 O O . LYS A 1 198 ? -32.325 -2.090 54.163 1.00 91.56 198 LYS A O 1
ATOM 1648 N N . PHE A 1 199 ? -34.052 -1.418 55.435 1.00 89.94 199 PHE A N 1
ATOM 1649 C CA . PHE A 1 199 ? -34.686 -0.590 54.413 1.00 89.94 199 PHE A CA 1
ATOM 1650 C C . PHE A 1 199 ? -33.762 0.545 53.957 1.00 89.94 199 PHE A C 1
ATOM 1652 O O . PHE A 1 199 ? -33.532 0.707 52.763 1.00 89.94 199 PHE A O 1
ATOM 1659 N N . LEU A 1 200 ? -33.152 1.274 54.898 1.00 90.44 200 LEU A N 1
ATOM 1660 C CA . LEU A 1 200 ? -32.185 2.328 54.571 1.00 90.44 200 LEU A CA 1
ATOM 1661 C C . LEU A 1 200 ? -30.948 1.779 53.844 1.00 90.44 200 LEU A C 1
ATOM 1663 O O . LEU A 1 200 ? -30.432 2.429 52.937 1.00 90.44 200 LEU A O 1
ATOM 1667 N N . ALA A 1 201 ? -30.473 0.587 54.211 1.00 90.12 201 ALA A N 1
ATOM 1668 C CA . ALA A 1 201 ? -29.368 -0.066 53.515 1.00 90.12 201 ALA A CA 1
ATOM 1669 C C . ALA A 1 201 ? -29.745 -0.443 52.071 1.00 90.12 201 ALA A C 1
ATOM 1671 O O . ALA A 1 201 ? -28.983 -0.153 51.152 1.00 90.12 201 ALA A O 1
ATOM 1672 N N . LEU A 1 202 ? -30.932 -1.019 51.857 1.00 91.06 202 LEU A N 1
ATOM 1673 C CA . LEU A 1 202 ? -31.449 -1.331 50.521 1.00 91.06 202 LEU A CA 1
ATOM 1674 C C . LEU A 1 202 ? -31.632 -0.073 49.672 1.00 91.06 202 LEU A C 1
ATOM 1676 O O . LEU A 1 202 ? -31.264 -0.075 48.501 1.00 91.06 202 LEU A O 1
ATOM 1680 N N . GLN A 1 203 ? -32.131 1.013 50.262 1.00 89.31 203 GLN A N 1
ATOM 1681 C CA . GLN A 1 203 ? -32.297 2.283 49.563 1.00 89.31 203 GLN A CA 1
ATOM 1682 C C . GLN A 1 203 ? -30.953 2.835 49.068 1.00 89.31 203 GLN A C 1
ATOM 1684 O O . GLN A 1 203 ? -30.861 3.241 47.916 1.00 89.31 203 GLN A O 1
ATOM 1689 N N . LYS A 1 204 ? -29.893 2.761 49.887 1.00 90.69 204 LYS A N 1
ATOM 1690 C CA . LYS A 1 204 ? -28.529 3.142 49.474 1.00 90.69 204 LYS A CA 1
ATOM 1691 C C . LYS A 1 204 ? -27.966 2.252 48.364 1.00 90.69 204 LYS A C 1
ATOM 1693 O O . LYS A 1 204 ? -27.259 2.731 47.486 1.00 90.69 204 LYS A O 1
ATOM 1698 N N . VAL A 1 205 ? -28.249 0.949 48.407 1.00 92.25 205 VAL A N 1
ATOM 1699 C CA . VAL A 1 205 ? -27.828 0.023 47.344 1.00 92.25 205 VAL A CA 1
ATOM 1700 C C . VAL A 1 205 ? -28.562 0.334 46.041 1.00 92.25 205 VAL A C 1
ATOM 1702 O O . VAL A 1 205 ? -27.935 0.332 44.986 1.00 92.25 205 VAL A O 1
ATOM 1705 N N . LYS A 1 206 ? -29.861 0.647 46.111 1.00 91.56 206 LYS A N 1
ATOM 1706 C CA . LYS A 1 206 ? -30.659 1.044 44.949 1.00 91.56 206 LYS A CA 1
ATOM 1707 C C . LYS A 1 206 ? -30.107 2.311 44.293 1.00 91.56 206 LYS A C 1
ATOM 1709 O O . LYS A 1 206 ? -29.884 2.290 43.091 1.00 91.56 206 LYS A O 1
ATOM 1714 N N . THR A 1 207 ? -29.850 3.371 45.063 1.00 90.94 207 THR A N 1
ATOM 1715 C CA . THR A 1 207 ? -29.319 4.627 44.501 1.00 90.94 207 THR A CA 1
ATOM 1716 C C . THR A 1 207 ? -27.958 4.415 43.849 1.00 90.94 207 THR A C 1
ATOM 1718 O O . THR A 1 207 ? -27.730 4.893 42.746 1.00 90.94 207 THR A O 1
ATOM 1721 N N . LYS A 1 208 ? -27.082 3.617 44.472 1.00 91.69 208 LYS A N 1
ATOM 1722 C CA . LYS A 1 208 ? -25.787 3.276 43.877 1.00 91.69 208 LYS A CA 1
ATOM 1723 C C . LYS A 1 208 ? -25.936 2.508 42.557 1.00 91.69 208 LYS A C 1
ATOM 1725 O O . LYS A 1 208 ? -25.233 2.796 41.603 1.00 91.69 208 LYS A O 1
ATOM 1730 N N . LEU A 1 209 ? -26.862 1.552 42.489 1.00 89.19 209 LEU A N 1
ATOM 1731 C CA . LEU A 1 209 ? -27.144 0.818 41.251 1.00 89.19 209 LEU A CA 1
ATOM 1732 C C . LEU A 1 209 ? -27.690 1.726 40.143 1.00 89.19 209 LEU A C 1
ATOM 1734 O O . LEU A 1 209 ? -27.379 1.510 38.977 1.00 89.19 209 LEU A O 1
ATOM 1738 N N . GLU A 1 210 ? -28.506 2.721 40.490 1.00 90.50 210 GLU A N 1
ATOM 1739 C CA . GLU A 1 210 ? -28.998 3.717 39.532 1.00 90.50 210 GLU A CA 1
ATOM 1740 C C . GLU A 1 210 ? -27.852 4.591 38.998 1.00 90.50 210 GLU A C 1
ATOM 1742 O O . GLU A 1 210 ? -27.782 4.825 37.793 1.00 90.50 210 GLU A O 1
ATOM 1747 N N . GLU A 1 211 ? -26.914 4.995 39.857 1.00 89.94 211 GLU A N 1
ATOM 1748 C CA . GLU A 1 211 ? -25.694 5.711 39.456 1.00 89.94 211 GLU A CA 1
ATOM 1749 C C . GLU A 1 211 ? -24.790 4.851 38.558 1.00 89.94 211 GLU A C 1
ATOM 1751 O O . GLU A 1 211 ? -24.384 5.295 37.483 1.00 89.94 211 GLU A O 1
ATOM 1756 N N . ASP A 1 212 ? -24.518 3.604 38.953 1.00 90.56 212 ASP A N 1
ATOM 1757 C CA . ASP A 1 212 ? -23.695 2.663 38.182 1.00 90.56 212 ASP A CA 1
ATOM 1758 C C . ASP A 1 212 ? -24.329 2.379 36.804 1.00 90.56 212 ASP A C 1
ATOM 1760 O O . ASP A 1 212 ? -23.631 2.305 35.789 1.00 90.56 212 ASP A O 1
ATOM 1764 N N . LYS A 1 213 ? -25.665 2.277 36.745 1.00 91.00 213 LYS A N 1
ATOM 1765 C CA . LYS A 1 213 ? -26.416 2.116 35.494 1.00 91.00 213 LYS A CA 1
ATOM 1766 C C . LYS A 1 213 ? -26.214 3.312 34.563 1.00 91.00 213 LYS A C 1
ATOM 1768 O O . LYS A 1 213 ? -25.912 3.100 33.391 1.00 91.00 213 LYS A O 1
ATOM 1773 N N . LEU A 1 214 ? -26.359 4.540 35.062 1.00 90.81 214 LEU A N 1
ATOM 1774 C CA . LEU A 1 214 ? -26.179 5.749 34.250 1.00 90.81 214 LEU A CA 1
ATOM 1775 C C . LEU A 1 214 ? -24.758 5.833 33.677 1.00 90.81 214 LEU A C 1
ATOM 1777 O O . LEU A 1 214 ? -24.584 6.080 32.487 1.00 90.81 214 LEU A O 1
ATOM 1781 N N . GLN A 1 215 ? -23.740 5.524 34.485 1.00 90.94 215 GLN A N 1
ATOM 1782 C CA . GLN A 1 215 ? -22.349 5.490 34.017 1.00 90.94 215 GLN A CA 1
ATOM 1783 C C . GLN A 1 215 ? -22.113 4.427 32.936 1.00 90.94 215 GLN A C 1
ATOM 1785 O O . GLN A 1 215 ? -21.295 4.616 32.032 1.00 90.94 215 GLN A O 1
ATOM 1790 N N . LEU A 1 216 ? -22.790 3.279 33.027 1.00 90.69 216 LEU A N 1
ATOM 1791 C CA . LEU A 1 216 ? -22.728 2.248 31.993 1.00 90.69 216 LEU A CA 1
ATOM 1792 C C . LEU A 1 216 ? -23.421 2.696 30.703 1.00 90.69 216 LEU A C 1
ATOM 1794 O O . LEU A 1 216 ? -22.878 2.457 29.627 1.00 90.69 216 LEU A O 1
ATOM 1798 N N . GLU A 1 217 ? -24.571 3.363 30.792 1.00 90.25 217 GLU A N 1
ATOM 1799 C CA . GLU A 1 217 ? -25.281 3.919 29.631 1.00 90.25 217 GLU A CA 1
ATOM 1800 C C . GLU A 1 217 ? -24.435 4.979 28.901 1.00 90.25 217 GLU A C 1
ATOM 1802 O O . GLU A 1 217 ? -24.335 4.947 27.670 1.00 90.25 217 GLU A O 1
ATOM 1807 N N . GLU A 1 218 ? -23.736 5.849 29.636 1.00 90.38 218 GLU A N 1
ATOM 1808 C CA . GLU A 1 218 ? -22.778 6.806 29.061 1.00 90.38 218 GLU A CA 1
ATOM 1809 C C . GLU A 1 218 ? -21.627 6.091 28.340 1.00 90.38 218 GLU A C 1
ATOM 1811 O O . GLU A 1 218 ? -21.349 6.373 27.174 1.00 90.38 218 GLU A O 1
ATOM 1816 N N . LYS A 1 219 ? -21.009 5.087 28.977 1.00 88.44 219 LYS A N 1
ATOM 1817 C CA . LYS A 1 219 ? -19.930 4.297 28.355 1.00 88.44 219 LYS A CA 1
ATOM 1818 C C . LYS A 1 219 ? -20.384 3.568 27.095 1.00 88.44 219 LYS A C 1
ATOM 1820 O O . LYS A 1 219 ? -19.618 3.473 26.140 1.00 88.44 219 LYS A O 1
ATOM 1825 N N . VAL A 1 220 ? -21.603 3.027 27.083 1.00 89.44 220 VAL A N 1
ATOM 1826 C CA . VAL A 1 220 ? -22.170 2.379 25.892 1.00 89.44 220 VAL A CA 1
ATOM 1827 C C . VAL A 1 220 ? -22.318 3.391 24.760 1.00 89.44 220 VAL A C 1
ATOM 1829 O O . VAL A 1 220 ? -21.926 3.093 23.632 1.00 89.44 220 VAL A O 1
ATOM 1832 N N . THR A 1 221 ? -22.805 4.592 25.063 1.00 89.19 221 THR A N 1
ATOM 1833 C CA . THR A 1 221 ? -22.962 5.674 24.082 1.00 89.19 221 THR A CA 1
ATOM 1834 C C . THR A 1 221 ? -21.609 6.104 23.500 1.00 89.19 221 THR A C 1
ATOM 1836 O O . THR A 1 221 ? -21.457 6.212 22.280 1.00 89.19 221 THR A O 1
ATOM 1839 N N . ASP A 1 222 ? -20.586 6.257 24.344 1.00 88.31 222 ASP A N 1
ATOM 1840 C CA . ASP A 1 222 ? -19.218 6.571 23.914 1.00 88.31 222 ASP A CA 1
ATOM 1841 C C . ASP A 1 222 ? -18.620 5.475 23.022 1.00 88.31 222 ASP A C 1
ATOM 1843 O O . ASP A 1 222 ? -17.979 5.760 22.003 1.00 88.31 222 ASP A O 1
ATOM 1847 N N . LEU A 1 223 ? -18.835 4.205 23.379 1.00 87.00 223 LEU A N 1
ATOM 1848 C CA . LEU A 1 223 ? -18.365 3.069 22.590 1.00 87.00 223 LEU A CA 1
ATOM 1849 C C . LEU A 1 223 ? -19.055 2.996 21.226 1.00 87.00 223 LEU A C 1
ATOM 1851 O O . LEU A 1 223 ? -18.371 2.753 20.233 1.00 87.00 223 LEU A O 1
ATOM 1855 N N . GLN A 1 224 ? -20.362 3.259 21.156 1.00 85.94 224 GLN A N 1
ATOM 1856 C CA . GLN A 1 224 ? -21.109 3.325 19.894 1.00 85.94 224 GLN A CA 1
ATOM 1857 C C . GLN A 1 224 ? -20.583 4.446 18.989 1.00 85.94 224 GLN A C 1
ATOM 1859 O O . GLN A 1 224 ? -20.275 4.208 17.822 1.00 85.94 224 GLN A O 1
ATOM 1864 N N . SER A 1 225 ? -20.367 5.643 19.542 1.00 84.94 225 SER A N 1
ATOM 1865 C CA . SER A 1 225 ? -19.772 6.765 18.804 1.00 84.94 225 SER A CA 1
ATOM 1866 C C . SER A 1 225 ? -18.391 6.409 18.237 1.00 84.94 225 SER A C 1
ATOM 1868 O O . SER A 1 225 ? -18.079 6.671 17.071 1.00 84.94 225 SER A O 1
ATOM 1870 N N . ARG A 1 226 ? -17.558 5.731 19.035 1.00 86.81 226 ARG A N 1
ATOM 1871 C CA . ARG A 1 226 ? -16.228 5.283 18.608 1.00 86.81 226 ARG A CA 1
ATOM 1872 C C . ARG A 1 226 ? -16.291 4.173 17.557 1.00 86.81 226 ARG A C 1
ATOM 1874 O O . ARG A 1 226 ? -15.450 4.150 16.657 1.00 86.81 226 ARG A O 1
ATOM 1881 N N . GLU A 1 227 ? -17.267 3.274 17.643 1.00 86.56 227 GLU A N 1
ATOM 1882 C CA . GLU A 1 227 ? -17.524 2.248 16.630 1.00 86.56 227 GLU A CA 1
ATOM 1883 C C . GLU A 1 227 ? -17.856 2.884 15.275 1.00 86.56 227 GLU A C 1
ATOM 1885 O O . GLU A 1 227 ? -17.259 2.517 14.259 1.00 86.56 227 GLU A O 1
ATOM 1890 N N . ASP A 1 228 ? -18.735 3.884 15.254 1.00 86.62 228 ASP A N 1
ATOM 1891 C CA . ASP A 1 228 ? -19.134 4.573 14.025 1.00 86.62 228 ASP A CA 1
ATOM 1892 C C . ASP A 1 228 ? -17.970 5.348 13.393 1.00 86.62 228 ASP A C 1
ATOM 1894 O O . ASP A 1 228 ? -17.740 5.260 12.181 1.00 86.62 228 ASP A O 1
ATOM 1898 N N . GLN A 1 229 ? -17.149 6.020 14.205 1.00 82.88 229 GLN A N 1
ATOM 1899 C CA . GLN A 1 229 ? -15.918 6.665 13.730 1.00 82.88 229 GLN A CA 1
ATOM 1900 C C . GLN A 1 229 ? -14.930 5.657 13.125 1.00 82.88 229 GLN A C 1
ATOM 1902 O O . GLN A 1 229 ? -14.300 5.924 12.091 1.00 82.88 229 GLN A O 1
ATOM 1907 N N . LEU A 1 230 ? -14.789 4.481 13.743 1.00 89.19 230 LEU A N 1
ATOM 1908 C CA . LEU A 1 230 ? -13.927 3.416 13.234 1.00 89.19 230 LEU A CA 1
ATOM 1909 C C . LEU A 1 230 ? -14.454 2.845 11.917 1.00 89.19 230 LEU A C 1
ATOM 1911 O O . LEU A 1 230 ? -13.660 2.666 10.992 1.00 89.19 230 LEU A O 1
ATOM 1915 N N . LYS A 1 231 ? -15.767 2.619 11.788 1.00 81.56 231 LYS A N 1
ATOM 1916 C CA . LYS A 1 231 ? -16.394 2.196 10.523 1.00 81.56 231 LYS A CA 1
ATOM 1917 C C . LYS A 1 231 ? -16.087 3.186 9.404 1.00 81.56 231 LYS A C 1
ATOM 1919 O O . LYS A 1 231 ? -15.623 2.782 8.341 1.00 81.56 231 LYS A O 1
ATOM 1924 N N . LE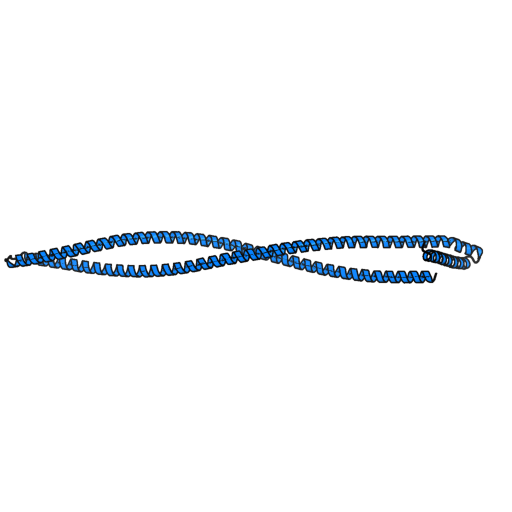U A 1 232 ? -16.255 4.481 9.663 1.00 87.25 232 LEU A N 1
ATOM 1925 C CA . LEU A 1 232 ? -16.005 5.537 8.680 1.00 87.25 232 LEU A CA 1
ATOM 1926 C C . LEU A 1 232 ? -14.524 5.591 8.267 1.00 87.25 232 LEU A C 1
ATOM 1928 O O . LEU A 1 232 ? -14.194 5.703 7.084 1.00 87.25 232 LEU A O 1
ATOM 1932 N N . THR A 1 233 ? -13.621 5.410 9.233 1.00 85.75 233 THR A N 1
ATOM 1933 C CA . THR A 1 233 ? -12.175 5.315 8.984 1.00 85.75 233 THR A CA 1
ATOM 1934 C C . THR A 1 233 ? -11.821 4.101 8.120 1.00 85.75 233 THR A C 1
ATOM 1936 O O . THR A 1 233 ? -11.025 4.225 7.188 1.00 85.75 233 THR A O 1
ATOM 1939 N N . ILE A 1 234 ? -12.416 2.935 8.392 1.00 83.19 234 ILE A N 1
ATOM 1940 C CA . ILE A 1 234 ? -12.201 1.709 7.609 1.00 83.19 234 ILE A CA 1
ATOM 1941 C C . ILE A 1 234 ? -12.651 1.909 6.160 1.00 83.19 234 ILE A C 1
ATOM 1943 O O . ILE A 1 234 ? -11.882 1.601 5.250 1.00 83.19 234 ILE A O 1
ATOM 1947 N N . THR A 1 235 ? -13.834 2.482 5.934 1.00 87.56 235 THR A N 1
ATOM 1948 C CA . THR A 1 235 ? -14.349 2.758 4.582 1.00 87.56 235 THR A CA 1
ATOM 1949 C C . THR A 1 235 ? -13.412 3.679 3.797 1.00 87.56 235 THR A C 1
ATOM 1951 O O . THR A 1 235 ? -13.084 3.408 2.641 1.00 87.56 235 THR A O 1
ATOM 1954 N N . ASN A 1 236 ? -12.900 4.737 4.433 1.00 86.31 236 ASN A N 1
ATOM 1955 C CA . ASN A 1 236 ? -11.941 5.647 3.801 1.00 86.31 236 ASN A CA 1
ATOM 1956 C C . ASN A 1 236 ? -10.620 4.950 3.448 1.00 86.31 236 ASN A C 1
ATOM 1958 O O . ASN A 1 236 ? -10.066 5.172 2.369 1.00 86.31 236 ASN A O 1
ATOM 1962 N N . LEU A 1 237 ? -10.120 4.078 4.328 1.00 85.69 237 LEU A N 1
ATOM 1963 C CA . LEU A 1 237 ? -8.914 3.293 4.063 1.00 85.69 237 LEU A CA 1
ATOM 1964 C C . LEU A 1 237 ? -9.116 2.298 2.916 1.00 85.69 237 LEU A C 1
ATOM 1966 O O . LEU A 1 237 ? -8.224 2.158 2.082 1.00 85.69 237 LEU A O 1
ATOM 1970 N N . GLN A 1 238 ? -10.279 1.648 2.833 1.00 84.06 238 GLN A N 1
ATOM 1971 C CA . GLN A 1 238 ? -10.623 0.759 1.719 1.00 84.06 238 GLN A CA 1
ATOM 1972 C C . GLN A 1 238 ? -10.655 1.510 0.386 1.00 84.06 238 GLN A C 1
ATOM 1974 O O . GLN A 1 238 ? -10.094 1.029 -0.599 1.00 84.06 238 GLN A O 1
ATOM 1979 N N . LYS A 1 239 ? -11.236 2.716 0.363 1.00 86.69 239 LYS A N 1
ATOM 1980 C CA . LYS A 1 239 ? -11.235 3.575 -0.827 1.00 86.69 239 LYS A CA 1
ATOM 1981 C C . LYS A 1 239 ? -9.810 3.929 -1.260 1.00 86.69 239 LYS A C 1
ATOM 1983 O O . LYS A 1 239 ? -9.450 3.699 -2.412 1.00 86.69 239 LYS A O 1
ATOM 1988 N N . LYS A 1 240 ? -8.971 4.394 -0.327 1.00 83.88 240 LYS A N 1
ATOM 1989 C CA . LYS A 1 240 ? -7.567 4.732 -0.615 1.00 83.88 240 LYS A CA 1
ATOM 1990 C C . LYS A 1 240 ? -6.771 3.514 -1.101 1.00 83.88 240 LYS A C 1
ATOM 1992 O O . LYS A 1 240 ? -5.956 3.628 -2.011 1.00 83.88 240 LYS A O 1
ATOM 1997 N N . HIS A 1 241 ? -7.015 2.337 -0.526 1.00 88.06 241 HIS A N 1
ATOM 1998 C CA . HIS A 1 241 ? -6.393 1.092 -0.973 1.00 88.06 241 HIS A CA 1
ATOM 1999 C C . HIS A 1 241 ? -6.762 0.753 -2.424 1.00 88.06 241 HIS A C 1
ATOM 2001 O O . HIS A 1 241 ? -5.886 0.400 -3.211 1.00 88.06 241 HIS A O 1
ATOM 2007 N N . LEU A 1 242 ? -8.037 0.891 -2.797 1.00 88.88 242 LEU A N 1
ATOM 2008 C CA . LEU A 1 242 ? -8.495 0.638 -4.164 1.00 88.88 242 LEU A CA 1
ATOM 2009 C C . LEU A 1 242 ? -7.865 1.611 -5.173 1.00 88.88 242 LEU A C 1
ATOM 2011 O O . LEU A 1 242 ? -7.425 1.192 -6.246 1.00 88.88 242 LEU A O 1
ATOM 2015 N N . GLU A 1 243 ? -7.771 2.894 -4.817 1.00 89.38 243 GLU A N 1
ATOM 2016 C CA . GLU A 1 243 ? -7.107 3.922 -5.629 1.00 89.38 243 GLU A CA 1
ATOM 2017 C C . GLU A 1 243 ? -5.626 3.583 -5.856 1.00 89.38 243 GLU A C 1
ATOM 2019 O O . GLU A 1 243 ? -5.162 3.563 -6.999 1.00 89.38 243 GLU A O 1
ATOM 2024 N N . MET A 1 244 ? -4.896 3.227 -4.792 1.00 88.06 244 MET A N 1
ATOM 2025 C CA . MET A 1 244 ? -3.490 2.819 -4.892 1.00 88.06 244 MET A CA 1
ATOM 2026 C C . MET A 1 244 ? -3.316 1.541 -5.717 1.00 88.06 244 MET A C 1
ATOM 2028 O O . MET A 1 244 ? -2.452 1.492 -6.588 1.00 88.06 244 MET A O 1
ATOM 2032 N N . SER A 1 245 ? -4.152 0.524 -5.495 1.00 87.69 245 SER A N 1
ATOM 2033 C CA . SER A 1 245 ? -4.110 -0.732 -6.254 1.00 87.69 245 SER A CA 1
ATOM 2034 C C . SER A 1 245 ? -4.318 -0.489 -7.752 1.00 87.69 245 SER A C 1
ATOM 2036 O O . SER A 1 245 ? -3.561 -0.994 -8.581 1.00 87.69 245 SER A O 1
ATOM 2038 N N . THR A 1 246 ? -5.271 0.376 -8.103 1.00 88.94 246 THR A N 1
ATOM 2039 C CA . THR A 1 246 ? -5.516 0.778 -9.494 1.00 88.94 246 THR A CA 1
ATOM 2040 C C . THR A 1 246 ? -4.302 1.490 -10.093 1.00 88.94 246 THR A C 1
ATOM 2042 O O . THR A 1 246 ? -3.930 1.229 -11.239 1.00 88.94 246 THR A O 1
ATOM 2045 N N . GLN A 1 247 ? -3.653 2.371 -9.328 1.00 87.19 247 GLN A N 1
ATOM 2046 C CA . GLN A 1 247 ? -2.455 3.070 -9.789 1.00 87.19 247 GLN A CA 1
ATOM 2047 C C . GLN A 1 247 ? -1.273 2.116 -10.003 1.00 87.19 247 GLN A C 1
ATOM 2049 O O . GLN A 1 247 ? -0.554 2.257 -10.990 1.00 87.19 247 GLN A O 1
ATOM 2054 N N . VAL A 1 248 ? -1.095 1.118 -9.133 1.00 89.06 248 VAL A N 1
ATOM 2055 C CA . VAL A 1 248 ? -0.065 0.080 -9.295 1.00 89.06 248 VAL A CA 1
ATOM 2056 C C . VAL A 1 248 ? -0.285 -0.710 -10.583 1.00 89.06 248 VAL A C 1
ATOM 2058 O O . VAL A 1 248 ? 0.662 -0.895 -11.343 1.00 89.06 248 VAL A O 1
ATOM 2061 N N . ILE A 1 249 ? -1.525 -1.109 -10.883 1.00 88.06 249 ILE A N 1
ATOM 2062 C CA . ILE A 1 249 ? -1.856 -1.811 -12.135 1.00 88.06 249 ILE A CA 1
ATOM 2063 C C . ILE A 1 249 ? -1.512 -0.943 -13.353 1.00 88.06 249 ILE A C 1
ATOM 2065 O O . ILE A 1 249 ? -0.888 -1.428 -14.298 1.00 88.06 249 ILE A O 1
ATOM 2069 N N . LYS A 1 250 ? -1.857 0.352 -13.325 1.00 89.81 250 LYS A N 1
ATOM 2070 C CA . LYS A 1 250 ? -1.504 1.293 -14.401 1.00 89.81 250 LYS A CA 1
ATOM 2071 C C . LYS A 1 250 ? 0.009 1.413 -14.580 1.00 89.81 250 LYS A C 1
ATOM 2073 O O . LYS A 1 250 ? 0.488 1.320 -15.705 1.00 89.81 250 LYS A O 1
ATOM 2078 N N . ASN A 1 251 ? 0.752 1.573 -13.486 1.00 88.12 251 ASN A N 1
ATOM 2079 C CA . ASN A 1 251 ? 2.211 1.674 -13.522 1.00 88.12 251 ASN A CA 1
ATOM 2080 C C . ASN A 1 251 ? 2.863 0.375 -14.026 1.00 88.12 251 ASN A C 1
ATOM 2082 O O . ASN A 1 251 ? 3.861 0.410 -14.739 1.00 88.12 251 ASN A O 1
ATOM 2086 N N . HIS A 1 252 ? 2.299 -0.785 -13.689 1.00 87.94 252 HIS A N 1
ATOM 2087 C CA . HIS A 1 252 ? 2.782 -2.062 -14.204 1.00 87.94 252 HIS A CA 1
ATOM 2088 C C . HIS A 1 252 ? 2.570 -2.176 -15.721 1.00 87.94 252 HIS A C 1
ATOM 2090 O O . HIS A 1 252 ? 3.469 -2.602 -16.446 1.00 87.94 252 HIS A O 1
ATOM 2096 N N . ALA A 1 253 ? 1.415 -1.730 -16.220 1.00 87.50 253 ALA A N 1
ATOM 2097 C CA . ALA A 1 253 ? 1.141 -1.695 -17.652 1.00 87.50 253 ALA A CA 1
ATOM 2098 C C . ALA A 1 253 ? 2.102 -0.756 -18.402 1.00 87.50 253 ALA A C 1
ATOM 2100 O O . ALA A 1 253 ? 2.625 -1.133 -19.451 1.00 87.50 253 ALA A O 1
ATOM 2101 N N . THR A 1 254 ? 2.386 0.436 -17.863 1.00 91.81 254 THR A N 1
ATOM 2102 C CA . THR A 1 254 ? 3.348 1.364 -18.482 1.00 91.81 254 THR A CA 1
ATOM 2103 C C . THR A 1 254 ? 4.771 0.809 -18.464 1.00 91.81 254 THR A C 1
ATOM 2105 O O . THR A 1 254 ? 5.469 0.916 -19.471 1.00 91.81 254 THR A O 1
ATOM 2108 N N . LEU A 1 255 ? 5.190 0.154 -17.377 1.00 88.25 255 LEU A N 1
ATOM 2109 C CA . LEU A 1 255 ? 6.484 -0.531 -17.305 1.00 88.25 255 LEU A CA 1
ATOM 2110 C C . LEU A 1 255 ? 6.603 -1.643 -18.350 1.00 88.25 255 LEU A C 1
ATOM 2112 O O . LEU A 1 255 ? 7.613 -1.719 -19.043 1.00 88.25 255 LEU A O 1
ATOM 2116 N N . SER A 1 256 ? 5.568 -2.468 -18.515 1.00 89.94 256 SER A N 1
ATOM 2117 C CA . SER A 1 256 ? 5.557 -3.523 -19.535 1.00 89.94 256 SER A CA 1
ATOM 2118 C C . SER A 1 256 ? 5.660 -2.948 -20.954 1.00 89.94 256 SER A C 1
ATOM 2120 O O . SER A 1 256 ? 6.441 -3.433 -21.772 1.00 89.94 256 SER A O 1
ATOM 2122 N N . GLN A 1 257 ? 4.946 -1.855 -21.238 1.00 91.56 257 GLN A N 1
ATOM 2123 C CA . GLN A 1 257 ? 5.053 -1.158 -22.523 1.00 91.56 257 GLN A CA 1
ATOM 2124 C C . GLN A 1 257 ? 6.455 -0.587 -22.767 1.00 91.56 257 GLN A C 1
ATOM 2126 O O . GLN A 1 257 ? 6.967 -0.684 -23.882 1.00 91.56 257 GLN A O 1
ATOM 2131 N N . LEU A 1 258 ? 7.079 0.005 -21.746 1.00 91.38 258 LEU A N 1
ATOM 2132 C CA . LEU A 1 258 ? 8.445 0.521 -21.839 1.00 91.38 258 LEU A CA 1
ATOM 2133 C C . LEU A 1 258 ? 9.458 -0.604 -22.059 1.00 91.38 258 LEU A C 1
ATOM 2135 O O . LEU A 1 258 ? 10.313 -0.468 -22.929 1.00 91.38 258 LEU A O 1
ATOM 2139 N N . ALA A 1 259 ? 9.324 -1.727 -21.352 1.00 89.31 259 ALA A N 1
ATOM 2140 C CA . ALA A 1 259 ? 10.178 -2.896 -21.545 1.00 89.31 259 ALA A CA 1
ATOM 2141 C C . ALA A 1 259 ? 10.132 -3.390 -22.999 1.00 89.31 259 ALA A C 1
ATOM 2143 O O . ALA A 1 259 ? 11.178 -3.550 -23.623 1.00 89.31 259 ALA A O 1
ATOM 2144 N N . ASN A 1 260 ? 8.935 -3.511 -23.582 1.00 90.62 260 ASN A N 1
ATOM 2145 C CA . ASN A 1 260 ? 8.781 -3.910 -24.984 1.00 90.62 260 ASN A CA 1
ATOM 2146 C C . ASN A 1 260 ? 9.440 -2.913 -25.952 1.00 90.62 260 ASN A C 1
ATOM 2148 O O . ASN A 1 260 ? 10.076 -3.320 -26.924 1.00 90.62 260 ASN A O 1
ATOM 2152 N N . LYS A 1 261 ? 9.325 -1.603 -25.685 1.00 91.50 261 LYS A N 1
ATOM 2153 C CA . LYS A 1 261 ? 10.003 -0.569 -26.484 1.00 91.50 261 LYS A CA 1
ATOM 2154 C C . LYS A 1 261 ? 11.524 -0.677 -26.388 1.00 91.50 261 LYS A C 1
ATOM 2156 O O . LYS A 1 261 ? 12.198 -0.517 -27.403 1.00 91.50 261 LYS A O 1
ATOM 2161 N N . ILE A 1 262 ? 12.061 -0.963 -25.203 1.00 89.38 262 ILE A N 1
ATOM 2162 C CA . ILE A 1 262 ? 13.499 -1.179 -25.001 1.00 89.38 262 ILE A CA 1
ATOM 2163 C C . ILE A 1 262 ? 13.962 -2.396 -25.802 1.00 89.38 262 ILE A C 1
ATOM 2165 O O . ILE A 1 262 ? 14.928 -2.283 -26.552 1.00 89.38 262 ILE A O 1
ATOM 2169 N N . THR A 1 263 ? 13.250 -3.523 -25.722 1.00 92.31 263 THR A N 1
ATOM 2170 C CA . THR A 1 263 ? 13.583 -4.731 -26.493 1.00 92.31 263 THR A CA 1
ATOM 2171 C C . THR A 1 263 ? 13.594 -4.455 -27.995 1.00 92.31 263 THR A C 1
ATOM 2173 O O . THR A 1 263 ? 14.582 -4.759 -28.656 1.00 92.31 263 THR A O 1
ATOM 2176 N N . ALA A 1 264 ? 12.559 -3.794 -28.523 1.00 93.06 264 ALA A N 1
ATOM 2177 C CA . ALA A 1 264 ? 12.509 -3.419 -29.936 1.00 93.06 264 ALA A CA 1
ATOM 2178 C C . ALA A 1 264 ? 13.671 -2.488 -30.333 1.00 93.06 264 ALA A C 1
ATOM 2180 O O . ALA A 1 264 ? 14.237 -2.606 -31.419 1.00 93.06 264 ALA A O 1
ATOM 2181 N N . THR A 1 265 ? 14.059 -1.572 -29.444 1.00 93.75 265 THR A N 1
ATOM 2182 C CA . THR A 1 265 ? 15.184 -0.656 -29.680 1.00 93.75 265 THR A CA 1
ATOM 2183 C C . THR A 1 265 ? 16.519 -1.405 -29.711 1.00 93.75 265 THR A C 1
ATOM 2185 O O . THR A 1 265 ? 17.338 -1.156 -30.597 1.00 93.75 265 THR A O 1
ATOM 2188 N N . GLU A 1 266 ? 16.734 -2.359 -28.804 1.00 90.50 266 GLU A N 1
ATOM 2189 C CA . GLU A 1 266 ? 17.928 -3.212 -28.809 1.00 90.50 266 GLU A CA 1
ATOM 2190 C C . GLU A 1 266 ? 17.977 -4.117 -30.050 1.00 90.50 266 GLU A C 1
ATOM 2192 O O . GLU A 1 266 ? 19.022 -4.222 -30.693 1.00 90.50 266 GLU A O 1
ATOM 2197 N N . GLU A 1 267 ? 16.851 -4.686 -30.485 1.00 93.38 267 GLU A N 1
ATOM 2198 C CA . GLU A 1 267 ? 16.773 -5.422 -31.755 1.00 93.38 267 GLU A CA 1
ATOM 2199 C C . GLU A 1 267 ? 17.183 -4.537 -32.941 1.00 93.38 267 GLU A C 1
ATOM 2201 O O . GLU A 1 267 ? 18.040 -4.917 -33.745 1.00 93.38 267 GLU A O 1
ATOM 2206 N N . HIS A 1 268 ? 16.664 -3.311 -33.019 1.00 92.38 268 HIS A N 1
ATOM 2207 C CA . HIS A 1 268 ? 17.071 -2.348 -34.042 1.00 92.38 268 HIS A CA 1
ATOM 2208 C C . HIS A 1 268 ? 18.571 -2.027 -33.988 1.00 92.38 268 HIS A C 1
ATOM 2210 O O . HIS A 1 268 ? 19.238 -2.010 -35.026 1.00 92.38 268 HIS A O 1
ATOM 2216 N N . LYS A 1 269 ? 19.127 -1.824 -32.793 1.00 92.56 269 LYS A N 1
ATOM 2217 C CA . LYS A 1 269 ? 20.555 -1.555 -32.586 1.00 92.56 269 LYS A CA 1
ATOM 2218 C C . LYS A 1 269 ? 21.435 -2.724 -33.024 1.00 92.56 269 LYS A C 1
ATOM 2220 O O . LYS A 1 269 ? 22.463 -2.503 -33.670 1.00 92.56 269 LYS A O 1
ATOM 2225 N N . THR A 1 270 ? 21.044 -3.965 -32.729 1.00 93.44 270 THR A N 1
ATOM 2226 C CA . THR A 1 270 ? 21.788 -5.150 -33.193 1.00 93.44 270 THR A CA 1
ATOM 2227 C C . THR A 1 270 ? 21.796 -5.242 -34.717 1.00 93.44 270 THR A C 1
ATOM 2229 O O . THR A 1 270 ? 22.856 -5.469 -35.306 1.00 93.44 270 THR A O 1
ATOM 2232 N N . LYS A 1 271 ? 20.659 -4.961 -35.366 1.00 94.88 271 LYS A N 1
ATOM 2233 C CA . LYS A 1 271 ? 20.547 -4.928 -36.828 1.00 94.88 271 LYS A CA 1
ATOM 2234 C C . LYS A 1 271 ? 21.454 -3.863 -37.444 1.00 94.88 271 LYS A C 1
ATOM 2236 O O . LYS A 1 271 ? 22.248 -4.177 -38.325 1.00 94.88 271 LYS A O 1
ATOM 2241 N N . ILE A 1 272 ? 21.424 -2.640 -36.913 1.00 92.62 272 ILE A N 1
ATOM 2242 C CA . ILE A 1 272 ? 22.316 -1.552 -37.347 1.00 92.62 272 ILE A CA 1
ATOM 2243 C C . ILE A 1 272 ? 23.787 -1.950 -37.165 1.00 92.62 272 ILE A C 1
ATOM 2245 O O . ILE A 1 272 ? 24.604 -1.746 -38.059 1.00 92.62 272 ILE A O 1
ATOM 2249 N N . THR A 1 273 ? 24.139 -2.572 -36.038 1.00 92.69 273 THR A N 1
ATOM 2250 C CA . THR A 1 273 ? 25.510 -3.039 -35.777 1.00 92.69 273 THR A CA 1
ATOM 2251 C C . THR A 1 273 ? 25.965 -4.064 -36.822 1.00 92.69 273 THR A C 1
ATOM 2253 O O . THR A 1 273 ? 27.109 -4.030 -37.284 1.00 92.69 273 THR A O 1
ATOM 2256 N N . GLN A 1 274 ? 25.081 -4.978 -37.222 1.00 94.62 274 GLN A N 1
ATOM 2257 C CA . GLN A 1 274 ? 25.361 -5.960 -38.267 1.00 94.62 274 GLN A CA 1
ATOM 2258 C C . GLN A 1 274 ? 25.520 -5.305 -39.646 1.00 94.62 274 GLN A C 1
ATOM 2260 O O . GLN A 1 274 ? 26.449 -5.650 -40.386 1.00 94.62 274 GLN A O 1
ATOM 2265 N N . ASP A 1 275 ? 24.682 -4.321 -39.968 1.00 93.31 275 ASP A N 1
ATOM 2266 C CA . ASP A 1 275 ? 24.788 -3.543 -41.203 1.00 93.31 275 ASP A CA 1
ATOM 2267 C C . ASP A 1 275 ? 26.119 -2.775 -41.255 1.00 93.31 275 ASP A C 1
ATOM 2269 O O . ASP A 1 275 ? 26.825 -2.831 -42.265 1.00 93.31 275 ASP A O 1
ATOM 2273 N N . ILE A 1 276 ? 26.541 -2.155 -40.145 1.00 92.31 276 ILE A N 1
ATOM 2274 C CA . ILE A 1 276 ? 27.845 -1.481 -40.020 1.00 92.31 276 ILE A CA 1
ATOM 2275 C C . ILE A 1 276 ? 28.995 -2.457 -40.282 1.00 92.31 276 ILE A C 1
ATOM 2277 O O . ILE A 1 276 ? 29.894 -2.145 -41.066 1.00 92.31 276 ILE A O 1
ATOM 2281 N N . ARG A 1 277 ? 28.972 -3.656 -39.683 1.00 93.81 277 ARG A N 1
ATOM 2282 C CA . ARG A 1 277 ? 30.004 -4.684 -39.926 1.00 93.81 277 ARG A CA 1
ATOM 2283 C C . ARG A 1 277 ? 30.059 -5.090 -41.397 1.00 93.81 277 ARG A C 1
ATOM 2285 O O . ARG A 1 277 ? 31.145 -5.190 -41.967 1.00 93.81 277 ARG A O 1
ATOM 2292 N N . THR A 1 278 ? 28.902 -5.278 -42.024 1.00 95.31 278 THR A N 1
ATOM 2293 C CA . THR A 1 278 ? 28.799 -5.630 -43.449 1.00 95.31 278 THR A CA 1
ATOM 2294 C C . THR A 1 278 ? 29.374 -4.518 -44.331 1.00 95.31 278 THR A C 1
ATOM 2296 O O . THR A 1 278 ? 30.152 -4.773 -45.255 1.00 95.31 278 THR A O 1
ATOM 2299 N N . LEU A 1 279 ? 29.069 -3.258 -44.010 1.00 92.19 279 LEU A N 1
ATOM 2300 C CA . LEU A 1 279 ? 29.621 -2.093 -44.699 1.00 92.19 279 LEU A CA 1
ATOM 2301 C C . LEU A 1 279 ? 31.136 -1.964 -44.499 1.00 92.19 279 LEU A C 1
ATOM 2303 O O . LEU A 1 279 ? 31.848 -1.676 -45.462 1.00 92.19 279 LEU A O 1
ATOM 2307 N N . GLN A 1 280 ? 31.655 -2.224 -43.297 1.00 91.19 280 GLN A N 1
ATOM 2308 C CA . GLN A 1 280 ? 33.096 -2.250 -43.021 1.00 91.19 280 GLN A CA 1
ATOM 2309 C C . GLN A 1 280 ? 33.810 -3.340 -43.828 1.00 91.19 280 GLN A C 1
ATOM 2311 O O . GLN A 1 280 ? 34.846 -3.073 -44.438 1.00 91.19 280 GLN A O 1
ATOM 2316 N N . GLN A 1 281 ? 33.242 -4.546 -43.906 1.00 93.81 281 GLN A N 1
ATOM 2317 C CA . GLN A 1 281 ? 33.781 -5.620 -44.745 1.00 93.81 281 GLN A CA 1
ATOM 2318 C C . GLN A 1 281 ? 33.822 -5.208 -46.220 1.00 93.81 281 GLN A C 1
ATOM 2320 O O . GLN A 1 281 ? 34.852 -5.367 -46.879 1.00 93.81 281 GLN A O 1
ATOM 2325 N N . ARG A 1 282 ? 32.744 -4.597 -46.728 1.00 93.81 282 ARG A N 1
ATOM 2326 C CA . ARG A 1 282 ? 32.688 -4.091 -48.106 1.00 93.81 282 ARG A CA 1
ATOM 2327 C C . ARG A 1 282 ? 33.689 -2.961 -48.353 1.00 93.81 282 ARG A C 1
ATOM 2329 O O . ARG A 1 282 ? 34.304 -2.916 -49.416 1.00 93.81 282 ARG A O 1
ATOM 2336 N N . LYS A 1 283 ? 33.886 -2.061 -47.386 1.00 92.62 283 LYS A N 1
ATOM 2337 C CA . LYS A 1 283 ? 34.921 -1.016 -47.440 1.00 92.62 283 LYS A CA 1
ATOM 2338 C C . LYS A 1 283 ? 36.307 -1.644 -47.576 1.00 92.62 283 LYS A C 1
ATOM 2340 O O . LYS A 1 283 ? 37.063 -1.251 -48.461 1.00 92.62 283 LYS A O 1
ATOM 2345 N N . ASN A 1 284 ? 36.620 -2.639 -46.753 1.00 92.06 284 ASN A N 1
ATOM 2346 C CA . ASN A 1 284 ? 37.918 -3.311 -46.775 1.00 92.06 284 ASN A CA 1
ATOM 2347 C C . ASN A 1 284 ? 38.153 -4.073 -48.089 1.00 92.06 284 ASN A C 1
ATOM 2349 O O . ASN A 1 284 ? 39.246 -3.987 -48.649 1.00 92.06 284 ASN A O 1
ATOM 2353 N N . SER A 1 285 ? 37.134 -4.755 -48.628 1.00 93.31 285 SER A N 1
ATOM 2354 C CA . SER A 1 285 ? 37.250 -5.444 -49.922 1.00 93.31 285 SER A CA 1
ATOM 2355 C C . SER A 1 285 ? 37.527 -4.461 -51.061 1.00 93.31 285 SER A C 1
ATOM 2357 O O . SER A 1 285 ? 38.411 -4.692 -51.882 1.00 93.31 285 SER A O 1
ATOM 2359 N N . LEU A 1 286 ? 36.826 -3.325 -51.073 1.00 92.31 286 LEU A N 1
ATOM 2360 C CA . LEU A 1 286 ? 37.029 -2.267 -52.060 1.00 92.31 286 LEU A CA 1
ATOM 2361 C C . LEU A 1 286 ? 38.413 -1.621 -51.938 1.00 92.31 286 LEU A C 1
ATOM 2363 O O . LEU A 1 286 ? 39.045 -1.359 -52.954 1.00 92.31 286 LEU A O 1
ATOM 2367 N N . LEU A 1 287 ? 38.915 -1.388 -50.721 1.00 92.25 287 LEU A N 1
ATOM 2368 C CA . LEU A 1 287 ? 40.280 -0.889 -50.513 1.00 92.25 287 LEU A CA 1
ATOM 2369 C C . LEU A 1 287 ? 41.327 -1.857 -51.077 1.00 92.25 287 LEU A C 1
ATOM 2371 O O . LEU A 1 287 ? 42.291 -1.419 -51.707 1.00 92.25 287 LEU A O 1
ATOM 2375 N N . ALA A 1 288 ? 41.126 -3.164 -50.900 1.00 93.12 288 ALA A N 1
ATOM 2376 C CA . ALA A 1 288 ? 42.000 -4.179 -51.476 1.00 93.12 288 ALA A CA 1
ATOM 2377 C C . ALA A 1 288 ? 41.937 -4.193 -53.014 1.00 93.12 288 ALA A C 1
ATOM 2379 O O . ALA A 1 288 ? 42.978 -4.263 -53.665 1.00 93.12 288 ALA A O 1
ATOM 2380 N N . GLU A 1 289 ? 40.744 -4.079 -53.607 1.00 93.81 289 GLU A N 1
ATOM 2381 C CA . GLU A 1 289 ? 40.575 -3.940 -55.061 1.00 93.81 289 GLU A CA 1
ATOM 2382 C C . GLU A 1 289 ? 41.280 -2.687 -55.594 1.00 93.81 289 GLU A C 1
ATOM 2384 O O . GLU A 1 289 ? 42.028 -2.775 -56.566 1.00 93.81 289 GLU A O 1
ATOM 2389 N N . VAL A 1 290 ? 41.116 -1.539 -54.926 1.00 89.88 290 VAL A N 1
ATOM 2390 C CA . VAL A 1 290 ? 41.808 -0.287 -55.272 1.00 89.88 290 VAL A CA 1
ATOM 2391 C C . VAL A 1 290 ? 43.320 -0.471 -55.224 1.00 89.88 290 VAL A C 1
ATOM 2393 O O . VAL A 1 290 ? 44.010 -0.042 -56.147 1.00 89.88 290 VAL A O 1
ATOM 2396 N N . LYS A 1 291 ? 43.848 -1.132 -54.188 1.00 93.38 291 LYS A N 1
ATOM 2397 C CA . LYS A 1 291 ? 45.283 -1.417 -54.079 1.00 93.38 291 LYS A CA 1
ATOM 2398 C C . LYS A 1 291 ? 45.776 -2.269 -55.253 1.00 93.38 291 LYS A C 1
ATOM 2400 O O . LYS A 1 291 ? 46.736 -1.878 -55.906 1.00 93.38 291 LYS A O 1
ATOM 2405 N N . ARG A 1 292 ? 45.073 -3.358 -55.590 1.00 91.88 292 ARG A N 1
ATOM 2406 C CA . ARG A 1 292 ? 45.406 -4.206 -56.752 1.00 91.88 292 ARG A CA 1
ATOM 2407 C C . ARG A 1 292 ? 45.353 -3.434 -58.066 1.00 91.88 292 ARG A C 1
ATOM 2409 O O . ARG A 1 292 ? 46.194 -3.636 -58.934 1.00 91.88 292 ARG A O 1
ATOM 2416 N N . HIS A 1 293 ? 44.351 -2.575 -58.243 1.00 89.44 293 HIS A N 1
ATOM 2417 C CA . HIS A 1 293 ? 44.251 -1.746 -59.439 1.00 89.44 293 HIS A CA 1
ATOM 2418 C C . HIS A 1 293 ? 45.390 -0.734 -59.521 1.00 89.44 293 HIS A C 1
ATOM 2420 O O . HIS A 1 293 ? 45.939 -0.581 -60.604 1.00 89.44 293 HIS A O 1
ATOM 2426 N N . ARG A 1 294 ? 45.791 -0.107 -58.406 1.00 85.38 294 ARG A N 1
ATOM 2427 C CA . ARG A 1 294 ? 46.988 0.748 -58.354 1.00 85.38 294 ARG A CA 1
ATOM 2428 C C . ARG A 1 294 ? 48.246 -0.022 -58.736 1.00 85.38 294 ARG A C 1
ATOM 2430 O O . ARG A 1 294 ? 48.952 0.429 -59.621 1.00 85.38 294 ARG A O 1
ATOM 2437 N N . GLU A 1 295 ? 48.465 -1.202 -58.160 1.00 88.31 295 GLU A N 1
ATOM 2438 C CA . GLU A 1 295 ? 49.616 -2.058 -58.483 1.00 88.31 295 GLU A CA 1
ATOM 2439 C C . GLU A 1 295 ? 49.649 -2.442 -59.970 1.00 88.31 295 GLU A C 1
ATOM 2441 O O . GLU A 1 295 ? 50.687 -2.323 -60.612 1.00 88.31 295 GLU A O 1
ATOM 2446 N N . LYS A 1 296 ? 48.510 -2.842 -60.553 1.00 85.50 296 LYS A N 1
ATOM 2447 C CA . LYS A 1 296 ? 48.401 -3.111 -61.999 1.00 85.50 296 LYS A CA 1
ATOM 2448 C C . LYS A 1 296 ? 48.698 -1.876 -62.836 1.00 85.50 296 LYS A C 1
ATOM 2450 O O . LYS A 1 296 ? 49.341 -1.977 -63.873 1.00 85.50 296 LYS A O 1
ATOM 2455 N N . LEU A 1 297 ? 48.196 -0.724 -62.406 1.00 80.81 297 LEU A N 1
ATOM 2456 C CA . LEU A 1 297 ? 48.420 0.537 -63.089 1.00 80.81 297 LEU A CA 1
ATOM 2457 C C . LEU A 1 297 ? 49.911 0.876 -63.039 1.00 80.81 297 LEU A C 1
ATOM 2459 O O . LEU A 1 297 ? 50.478 1.166 -64.078 1.00 80.81 297 LEU A O 1
ATOM 2463 N N . ASP A 1 298 ? 50.571 0.724 -61.894 1.00 83.62 298 ASP A N 1
ATOM 2464 C CA . ASP A 1 298 ? 52.013 0.932 -61.748 1.00 83.62 298 ASP A CA 1
ATOM 2465 C C . ASP A 1 298 ? 52.850 -0.088 -62.548 1.00 83.62 298 ASP A C 1
ATOM 2467 O O . ASP A 1 298 ? 53.872 0.286 -63.114 1.00 83.62 298 ASP A O 1
ATOM 2471 N N . GLN A 1 299 ? 52.401 -1.342 -62.693 1.00 81.00 299 GLN A N 1
ATOM 2472 C CA . GLN A 1 299 ? 53.026 -2.342 -63.578 1.00 81.00 299 GLN A CA 1
ATOM 2473 C C . GLN A 1 299 ? 52.902 -1.981 -65.059 1.00 81.00 299 GLN A C 1
ATOM 2475 O O . GLN A 1 299 ? 53.882 -2.058 -65.797 1.00 81.00 299 GLN A O 1
ATOM 2480 N N . ILE A 1 300 ? 51.707 -1.574 -65.498 1.00 75.81 300 ILE A N 1
ATOM 2481 C CA . ILE A 1 300 ? 51.487 -1.076 -66.859 1.00 75.81 300 ILE A CA 1
ATOM 2482 C C . ILE A 1 300 ? 52.376 0.142 -67.078 1.00 75.81 300 ILE A C 1
ATOM 2484 O O . ILE A 1 300 ? 53.083 0.198 -68.073 1.00 75.81 300 ILE A O 1
ATOM 2488 N N . LYS A 1 301 ? 52.421 1.053 -66.102 1.00 72.62 301 LYS A N 1
ATOM 2489 C CA . LYS A 1 301 ? 53.271 2.236 -66.152 1.00 72.62 301 LYS A CA 1
ATOM 2490 C C . LYS A 1 301 ? 54.773 1.953 -66.183 1.00 72.62 301 LYS A C 1
ATOM 2492 O O . LYS A 1 301 ? 55.529 2.845 -66.534 1.00 72.62 301 LYS A O 1
ATOM 2497 N N . ALA A 1 302 ? 55.200 0.785 -65.710 1.00 72.19 302 ALA A N 1
ATOM 2498 C CA . ALA A 1 302 ? 56.592 0.342 -65.742 1.00 72.19 302 ALA A CA 1
ATOM 2499 C C . ALA A 1 302 ? 56.925 -0.466 -67.009 1.00 72.19 302 ALA A C 1
ATOM 2501 O O . ALA A 1 302 ? 58.095 -0.644 -67.329 1.00 72.19 302 ALA A O 1
ATOM 2502 N N . SER A 1 303 ? 55.904 -0.981 -67.702 1.00 60.66 303 SER A N 1
ATOM 2503 C CA . SER A 1 303 ? 56.017 -1.701 -68.984 1.00 60.66 303 SER A CA 1
ATOM 2504 C C . SER A 1 303 ? 55.882 -0.766 -70.194 1.00 60.66 303 SER A C 1
ATOM 2506 O O . SER A 1 303 ? 55.976 -1.207 -71.338 1.00 60.66 303 SER A O 1
ATOM 2508 N N . ILE A 1 304 ? 55.611 0.505 -69.908 1.00 44.88 304 ILE A N 1
ATOM 2509 C CA . ILE A 1 304 ? 55.459 1.653 -70.792 1.00 44.88 304 ILE A CA 1
ATOM 2510 C C . ILE A 1 304 ? 56.631 2.598 -70.494 1.00 44.88 304 ILE A C 1
ATOM 2512 O O . ILE A 1 304 ? 57.164 3.225 -71.428 1.00 44.88 304 ILE A O 1
#

pLDDT: mean 82.66, std 11.17, range [40.88, 95.31]

Foldseek 3Di:
DPPLVVLLLVVQLVVQLVVQLVVLCVPVVDNVRSNVSSVVRSVVVSVVVVVVVVVVVVVVVVVVVVVVVVVVVVVVVVVVVVVVVVVVVVVVVVVVVVVVVVVVVVVVVVVVVVVVVVVVVVVVVVVVVVVVVVVVVVVVVVVVVVVVVVVVVVVVVVVVVVVVVVVVVVPDDDPVVVVVVVVVVVVVVVVVVVVVVVVVVVVVVVVVVVVVVVVVVVVVVVVVVVVVVVVVVVVVVVVVVVVVVVVVVVVVVVVVVVVVVVVVVVVVVVVVVVVVVVVVVVVVVVVVVVVVVVVVVVVVSVVD